Protein 8Y47 (pdb70)

B-factor: mean 26.08, std 12.43, range [9.26, 74.13]

Solvent-accessible surface area: 10783 Å² total; per-residue (Å²): 99,24,56,5,109,27,58,38,91,35,22,11,27,38,42,0,102,2,110,84,60,38,162,109,16,26,84,26,100,134,16,87,8,27,0,34,9,23,57,130,122,80,32,89,0,14,25,0,65,76,34,28,1,0,0,1,19,74,0,47,36,71,35,0,28,0,22,0,72,75,118,79,112,82,52,73,21,63,9,150,28,133,1,82,95,30,101,42,9,48,86,50,9,112,53,18,26,192,93,146,35,72,9,61,0,8,1,19,7,75,163,98,66,135,36,159,50,86,2,63,0,34,0,4,58,115,57,0,50,0,9,86,75,206,82,72,54,15,108,52,137,15,46,116,51,6,38,0,0,2,1,1,0,7,26,110,0,0,9,30,0,0,1,0,20,3,99,173,69,53,25,8,0,0,0,0,101,37,66,108,40,0,2,0,0,0,64,0,0,26,114,2,0,86,106,41,146,23,127,5,14,6,16,134,31,106,94,101,11,5,16,80,91,2,92,38,166,128

Structure (mmCIF, N/CA/C/O backbone):
data_8Y47
#
_entry.id   8Y47
#
_cell.length_a   35.378
_cell.length_b   63.907
_cell.length_c   89.765
_cell.angle_alpha   90.00
_cell.angle_beta   90.00
_cell.angle_gamma   90.00
#
_symmetry.space_group_name_H-M   'P 21 21 21'
#
loop_
_entity.id
_entity.type
_entity.pdbx_description
1 polymer 'Stomatal closure-related actin-binding protein 1'
2 polymer 'Casein kinase 1-like protein 2'
3 water water
#
loop_
_atom_site.group_PDB
_atom_site.id
_atom_site.type_symbol
_atom_site.label_atom_id
_atom_site.label_alt_id
_atom_site.label_comp_id
_atom_site.label_asym_id
_atom_site.label_entity_id
_atom_site.label_seq_id
_atom_site.pdbx_PDB_ins_code
_atom_site.Cartn_x
_atom_site.Cartn_y
_atom_site.Cartn_z
_atom_site.occupancy
_atom_site.B_iso_or_equiv
_atom_site.auth_seq_id
_atom_site.auth_comp_id
_atom_site.auth_asym_id
_atom_site.auth_atom_id
_atom_site.pdbx_PDB_model_num
ATOM 1 N N . SER A 1 12 ? -16.316 5.045 -13.666 1.00 34.12 278 SER A N 1
ATOM 2 C CA . SER A 1 12 ? -15.299 4.169 -14.330 1.00 35.16 278 SER A CA 1
ATOM 3 C C . SER A 1 12 ? -13.920 4.167 -13.625 1.00 31.95 278 SER A C 1
ATOM 4 O O . SER A 1 12 ? -13.165 5.151 -13.728 1.00 33.61 278 SER A O 1
ATOM 7 N N . LEU A 1 13 ? -13.590 3.071 -12.916 1.00 27.40 279 LEU A N 1
ATOM 8 C CA . LEU A 1 13 ? -12.354 3.022 -12.119 1.00 24.91 279 LEU A CA 1
ATOM 9 C C . LEU A 1 13 ? -11.228 2.472 -12.931 1.00 22.16 279 LEU A C 1
ATOM 10 O O . LEU A 1 13 ? -11.219 1.297 -13.197 1.00 22.76 279 LEU A O 1
ATOM 15 N N . VAL A 1 14 ? -10.285 3.296 -13.349 1.00 21.23 280 VAL A N 1
ATOM 16 C CA . VAL A 1 14 ? -9.113 2.755 -14.011 1.00 21.79 280 VAL A CA 1
ATOM 17 C C . VAL A 1 14 ? -7.818 3.388 -13.446 1.00 19.05 280 VAL A C 1
ATOM 18 O O . VAL A 1 14 ? -7.599 4.613 -13.474 1.00 17.53 280 VAL A O 1
ATOM 22 N N . TYR A 1 15 ? -7.051 2.534 -12.818 1.00 16.54 281 TYR A N 1
ATOM 23 C CA . TYR A 1 15 ? -5.826 2.907 -12.126 1.00 15.78 281 TYR A CA 1
ATOM 24 C C . TYR A 1 15 ? -4.861 1.793 -12.327 1.00 15.28 281 TYR A C 1
ATOM 25 O O . TYR A 1 15 ? -5.297 0.690 -12.688 1.00 14.08 281 TYR A O 1
ATOM 34 N N . GLU A 1 16 ? -3.562 2.066 -12.064 1.00 16.32 282 GLU A N 1
ATOM 35 C CA . GLU A 1 16 ? -2.490 1.060 -12.074 1.00 17.62 282 GLU A CA 1
ATOM 36 C C . GLU A 1 16 ? -1.472 1.384 -10.958 1.00 17.15 282 GLU A C 1
ATOM 37 O O . GLU A 1 16 ? -1.322 2.565 -10.560 1.00 15.47 282 GLU A O 1
ATOM 43 N N . ILE A 1 17 ? -0.795 0.339 -10.472 1.00 14.26 283 ILE A N 1
ATOM 44 C CA . ILE A 1 17 ? 0.334 0.511 -9.534 1.00 15.48 283 ILE A CA 1
ATOM 45 C C . ILE A 1 17 ? 1.631 0.808 -10.314 1.00 16.16 283 ILE A C 1
ATOM 46 O O . ILE A 1 17 ? 1.964 0.073 -11.254 1.00 16.64 283 ILE A O 1
ATOM 51 N N . ASP A 1 18 ? 2.319 1.893 -9.943 1.00 16.10 284 ASP A N 1
ATOM 52 C CA . ASP A 1 18 ? 3.537 2.343 -10.537 1.00 18.23 284 ASP A CA 1
ATOM 53 C C . ASP A 1 18 ? 4.595 2.277 -9.480 1.00 16.85 284 ASP A C 1
ATOM 54 O O . ASP A 1 18 ? 4.301 2.434 -8.326 1.00 15.43 284 ASP A O 1
ATOM 59 N N . GLY A 1 19 ? 5.827 2.075 -9.898 1.00 17.11 285 GLY A N 1
ATOM 60 C CA . GLY A 1 19 ? 7.010 2.333 -9.077 1.00 18.24 285 GLY A CA 1
ATOM 61 C C . GLY A 1 19 ? 7.947 1.149 -9.128 1.00 18.91 285 GLY A C 1
ATOM 62 O O . GLY A 1 19 ? 7.594 0.089 -9.649 1.00 17.41 285 GLY A O 1
ATOM 63 N N . THR A 1 20 ? 9.140 1.300 -8.564 1.00 18.44 286 THR A N 1
ATOM 64 C CA . THR A 1 20 ? 10.111 0.210 -8.631 1.00 19.63 286 THR A CA 1
ATOM 65 C C . THR A 1 20 ? 9.692 -0.867 -7.630 1.00 17.33 286 THR A C 1
ATOM 66 O O . THR A 1 20 ? 9.472 -0.562 -6.444 1.00 17.76 286 THR A O 1
ATOM 70 N N . GLU A 1 21 ? 9.595 -2.091 -8.092 1.00 14.91 287 GLU A N 1
ATOM 71 C CA . GLU A 1 21 ? 9.130 -3.179 -7.256 1.00 18.45 287 GLU A CA 1
ATOM 72 C C . GLU A 1 21 ? 10.249 -3.874 -6.487 1.00 16.61 287 GLU A C 1
ATOM 73 O O . GLU A 1 21 ? 10.564 -5.023 -6.732 1.00 15.29 287 GLU A O 1
ATOM 79 N N . ALA A 1 22 ? 10.844 -3.124 -5.579 1.00 17.11 288 ALA A N 1
ATOM 80 C CA . ALA A 1 22 ? 11.969 -3.581 -4.768 1.00 16.26 288 ALA A CA 1
ATOM 81 C C . ALA A 1 22 ? 11.934 -2.844 -3.399 1.00 16.24 288 ALA A C 1
ATOM 82 O O . ALA A 1 22 ? 11.388 -1.719 -3.262 1.00 15.42 288 ALA A O 1
ATOM 84 N N . LEU A 1 23 ? 12.416 -3.554 -2.369 1.00 14.05 289 LEU A N 1
ATOM 85 C CA . LEU A 1 23 ? 12.555 -3.020 -1.033 1.00 14.47 289 LEU A CA 1
ATOM 86 C C . LEU A 1 23 ? 13.490 -1.824 -1.159 1.00 13.97 289 LEU A C 1
ATOM 87 O O . LEU A 1 23 ? 14.570 -1.936 -1.777 1.00 14.74 289 LEU A O 1
ATOM 92 N N . GLY A 1 24 ? 13.078 -0.677 -0.641 1.00 13.43 290 GLY A N 1
ATOM 93 C CA . GLY A 1 24 ? 13.886 0.529 -0.769 1.00 15.22 290 GLY A CA 1
ATOM 94 C C . GLY A 1 24 ? 13.214 1.675 -1.527 1.00 16.30 290 GLY A C 1
ATOM 95 O O . GLY A 1 24 ? 13.759 2.812 -1.600 1.00 15.64 290 GLY A O 1
ATOM 96 N N . SER A 1 25 ? 12.110 1.353 -2.179 1.00 16.59 291 SER A N 1
ATOM 97 C CA . SER A 1 25 ? 11.403 2.321 -2.957 1.00 18.92 291 SER A CA 1
ATOM 98 C C . SER A 1 25 ? 9.990 2.459 -2.410 1.00 17.33 291 SER A C 1
ATOM 99 O O . SER A 1 25 ? 9.764 1.981 -1.307 1.00 15.78 291 SER A O 1
ATOM 102 N N . CYS A 1 26 ? 9.129 3.142 -3.178 1.00 16.43 292 CYS A N 1
ATOM 103 C CA . CYS A 1 26 ? 7.675 3.349 -2.936 1.00 19.87 292 CYS A CA 1
ATOM 104 C C . CYS A 1 26 ? 6.869 3.029 -4.147 1.00 16.09 292 CYS A C 1
ATOM 105 O O . CYS A 1 26 ? 7.273 3.315 -5.254 1.00 16.14 292 CYS A O 1
ATOM 108 N N . LEU A 1 27 ? 5.682 2.533 -3.938 1.00 13.46 293 LEU A N 1
ATOM 109 C CA . LEU A 1 27 ? 4.747 2.221 -5.004 1.00 13.09 293 LEU A CA 1
ATOM 110 C C . LEU A 1 27 ? 3.624 3.199 -4.837 1.00 13.38 293 LEU A C 1
ATOM 111 O O . LEU A 1 27 ? 3.300 3.616 -3.706 1.00 11.62 293 LEU A O 1
ATOM 116 N N . ARG A 1 28 ? 2.990 3.509 -5.937 1.00 14.88 294 ARG A N 1
ATOM 117 C CA . ARG A 1 28 ? 1.914 4.510 -5.914 1.00 17.75 294 ARG A CA 1
ATOM 118 C C . ARG A 1 28 ? 0.811 4.045 -6.864 1.00 15.34 294 ARG A C 1
ATOM 119 O O . ARG A 1 28 ? 1.088 3.529 -7.993 1.00 13.38 294 ARG A O 1
ATOM 127 N N . VAL A 1 29 ? -0.442 4.193 -6.444 1.00 13.63 295 VAL A N 1
ATOM 128 C CA . VAL A 1 29 ? -1.552 4.043 -7.360 1.00 13.98 295 VAL A CA 1
ATOM 129 C C . VAL A 1 29 ? -1.676 5.326 -8.236 1.00 14.77 295 VAL A C 1
ATOM 130 O O . VAL A 1 29 ? -1.661 6.428 -7.753 1.00 14.07 295 VAL A O 1
ATOM 134 N N . ARG A 1 30 ? -1.805 5.149 -9.535 1.00 17.09 296 ARG A N 1
ATOM 135 C CA . ARG A 1 30 ? -1.914 6.266 -10.431 1.00 18.83 296 ARG A CA 1
ATOM 136 C C . ARG A 1 30 ? -3.151 6.131 -11.308 1.00 20.04 296 ARG A C 1
ATOM 137 O O . ARG A 1 30 ? -3.352 5.055 -11.868 1.00 17.73 296 ARG A O 1
ATOM 145 N N . PRO A 1 31 ? -3.886 7.233 -11.538 1.00 20.02 297 PRO A N 1
ATOM 146 C CA . PRO A 1 31 ? -5.035 7.215 -12.467 1.00 24.12 297 PRO A CA 1
ATOM 147 C C . PRO A 1 31 ? -4.645 6.911 -13.890 1.00 27.40 297 PRO A C 1
ATOM 148 O O . PRO A 1 31 ? -3.590 7.395 -14.316 1.00 26.78 297 PRO A O 1
ATOM 152 N N . CYS A 1 32 ? -5.491 6.172 -14.629 1.00 28.80 298 CYS A N 1
ATOM 153 C CA . CYS A 1 32 ? -5.202 5.806 -16.047 1.00 32.47 298 CYS A CA 1
ATOM 154 C C . CYS A 1 32 ? -6.230 6.251 -17.048 1.00 35.65 298 CYS A C 1
ATOM 155 O O . CYS A 1 32 ? -6.209 5.762 -18.164 1.00 41.02 298 CYS A O 1
ATOM 158 N N . SER A 1 33 ? -7.163 7.102 -16.643 1.00 36.66 299 SER A N 1
ATOM 159 C CA . SER A 1 33 ? -8.239 7.560 -17.497 1.00 38.32 299 SER A CA 1
ATOM 160 C C . SER A 1 33 ? -8.707 8.923 -16.997 1.00 39.28 299 SER A C 1
ATOM 161 O O . SER A 1 33 ? -8.627 9.209 -15.802 1.00 36.25 299 SER A O 1
ATOM 164 N N . ASN A 1 34 ? -9.277 9.707 -17.901 1.00 38.41 300 ASN A N 1
ATOM 165 C CA . ASN A 1 34 ? -9.737 11.043 -17.590 1.00 38.14 300 ASN A CA 1
ATOM 166 C C . ASN A 1 34 ? -10.864 11.145 -16.624 1.00 40.39 300 ASN A C 1
ATOM 167 O O . ASN A 1 34 ? -10.898 12.083 -15.822 1.00 43.20 300 ASN A O 1
ATOM 172 N N . ASP A 1 35 ? -11.772 10.188 -16.694 1.00 38.58 301 ASP A N 1
ATOM 173 C CA . ASP A 1 35 ? -12.972 10.161 -15.861 1.00 45.14 301 ASP A CA 1
ATOM 174 C C . ASP A 1 35 ? -12.815 9.254 -14.628 1.00 44.35 301 ASP A C 1
ATOM 175 O O . ASP A 1 35 ? -13.807 8.964 -13.951 1.00 50.29 301 ASP A O 1
ATOM 180 N N . ALA A 1 36 ? -11.593 8.788 -14.332 1.00 37.38 302 ALA A N 1
ATOM 181 C CA . ALA A 1 36 ? -11.340 8.073 -13.059 1.00 35.98 302 ALA A CA 1
ATOM 182 C C . ALA A 1 36 ? -11.490 9.066 -11.884 1.00 33.86 302 ALA A C 1
ATOM 183 O O . ALA A 1 36 ? -10.816 10.082 -11.850 1.00 34.50 302 ALA A O 1
ATOM 185 N N . PRO A 1 37 ? -12.367 8.778 -10.911 1.00 32.90 303 PRO A N 1
ATOM 186 C CA . PRO A 1 37 ? -12.408 9.719 -9.763 1.00 30.12 303 PRO A CA 1
ATOM 187 C C . PRO A 1 37 ? -11.067 9.904 -9.086 1.00 29.59 303 PRO A C 1
ATOM 188 O O . PRO A 1 37 ? -10.182 9.002 -9.142 1.00 28.27 303 PRO A O 1
ATOM 192 N N . ASP A 1 38 ? -10.922 11.051 -8.422 1.00 30.25 304 ASP A N 1
ATOM 193 C CA . ASP A 1 38 ? -9.727 11.341 -7.636 1.00 31.16 304 ASP A CA 1
ATOM 194 C C . ASP A 1 38 ? -9.565 10.320 -6.524 1.00 28.04 304 ASP A C 1
ATOM 195 O O . ASP A 1 38 ? -10.519 9.927 -5.861 1.00 26.62 304 ASP A O 1
ATOM 200 N N . LEU A 1 39 ? -8.341 9.901 -6.326 1.00 28.52 305 LEU A N 1
ATOM 201 C CA . LEU A 1 39 ? -8.033 8.873 -5.351 1.00 30.43 305 LEU A CA 1
ATOM 202 C C . LEU A 1 39 ? -8.360 9.263 -3.926 1.00 31.08 305 LEU A C 1
ATOM 203 O O . LEU A 1 39 ? -8.574 8.381 -3.076 1.00 26.28 305 LEU A O 1
ATOM 208 N N . SER A 1 40 ? -8.367 10.570 -3.634 1.00 31.68 306 SER A N 1
ATOM 209 C CA . SER A 1 40 ? -8.688 11.029 -2.277 1.00 33.71 306 SER A CA 1
ATOM 210 C C . SER A 1 40 ? -10.132 10.782 -1.884 1.00 31.17 306 SER A C 1
ATOM 211 O O . SER A 1 40 ? -10.436 10.753 -0.702 1.00 37.89 306 SER A O 1
ATOM 214 N N . LYS A 1 41 ? -11.010 10.634 -2.866 1.00 28.33 307 LYS A N 1
ATOM 215 C CA . LYS A 1 41 ? -12.388 10.226 -2.634 1.00 29.82 307 LYS A CA 1
ATOM 216 C C . LYS A 1 41 ? -12.575 8.712 -2.591 1.00 30.30 307 LYS A C 1
ATOM 217 O O . LYS A 1 41 ? -13.675 8.252 -2.268 1.00 25.69 307 LYS A O 1
ATOM 223 N N . CYS A 1 42 ? -11.556 7.933 -2.993 1.00 25.64 308 CYS A N 1
ATOM 224 C CA . CYS A 1 42 ? -11.652 6.490 -2.924 1.00 22.07 308 CYS A CA 1
ATOM 225 C C . CYS A 1 42 ? -11.180 5.933 -1.596 1.00 21.43 308 CYS A C 1
ATOM 226 O O . CYS A 1 42 ? -10.528 6.597 -0.843 1.00 21.62 308 CYS A O 1
ATOM 229 N N . THR A 1 43 ? -11.549 4.692 -1.325 1.00 19.78 309 THR A N 1
ATOM 230 C CA . THR A 1 43 ? -11.066 3.979 -0.248 1.00 20.68 309 THR A CA 1
ATOM 231 C C . THR A 1 43 ? -10.017 3.071 -0.884 1.00 20.13 309 THR A C 1
ATOM 232 O O . THR A 1 43 ? -10.308 2.396 -1.871 1.00 18.29 309 THR A O 1
ATOM 236 N N . ILE A 1 44 ? -8.800 3.071 -0.328 1.00 17.54 310 ILE A N 1
ATOM 237 C CA . ILE A 1 44 ? -7.680 2.264 -0.851 1.00 17.70 310 ILE A CA 1
ATOM 238 C C . ILE A 1 44 ? -7.262 1.314 0.249 1.00 17.79 310 ILE A C 1
ATOM 239 O O . ILE A 1 44 ? -7.207 1.699 1.430 1.00 18.33 310 ILE A O 1
ATOM 244 N N . GLN A 1 45 ? -7.009 0.074 -0.098 1.00 16.47 311 GLN A N 1
ATOM 245 C CA . GLN A 1 45 ? -6.402 -0.860 0.833 1.00 16.44 311 GLN A CA 1
ATOM 246 C C . GLN A 1 45 ? -5.296 -1.694 0.178 1.00 14.97 311 GLN A C 1
ATOM 247 O O . GLN A 1 45 ? -5.498 -2.300 -0.880 1.00 12.57 311 GLN A O 1
ATOM 253 N N . TRP A 1 46 ? -4.110 -1.681 0.792 1.00 14.16 312 TRP A N 1
ATOM 254 C CA . TRP A 1 46 ? -3.046 -2.485 0.324 1.00 11.92 312 TRP A CA 1
ATOM 255 C C . TRP A 1 46 ? -3.048 -3.893 0.973 1.00 11.79 312 TRP A C 1
ATOM 256 O O . TRP A 1 46 ? -3.343 -4.147 2.174 1.00 10.83 312 TRP A O 1
ATOM 267 N N . TYR A 1 47 ? -2.642 -4.830 0.167 1.00 12.50 313 TYR A N 1
ATOM 268 C CA . TYR A 1 47 ? -2.431 -6.230 0.635 1.00 13.91 313 TYR A CA 1
ATOM 269 C C . TYR A 1 47 ? -1.104 -6.821 0.191 1.00 13.41 313 TYR A C 1
ATOM 270 O O . TYR A 1 47 ? -0.578 -6.396 -0.832 1.00 10.48 313 TYR A O 1
ATOM 279 N N . ARG A 1 48 ? -0.650 -7.897 0.861 1.00 13.46 314 ARG A N 1
ATOM 280 C CA . ARG A 1 48 ? 0.487 -8.693 0.368 1.00 15.57 314 ARG A CA 1
ATOM 281 C C . ARG A 1 48 ? 0.031 -10.136 0.133 1.00 17.60 314 ARG A C 1
ATOM 282 O O . ARG A 1 48 ? -0.800 -10.636 0.900 1.00 16.60 314 ARG A O 1
ATOM 290 N N . SER A 1 49 ? 0.557 -10.819 -0.884 1.00 20.02 315 SER A N 1
ATOM 291 C CA . SER A 1 49 ? 0.222 -12.250 -1.046 1.00 21.58 315 SER A CA 1
ATOM 292 C C . SER A 1 49 ? 0.845 -12.994 0.102 1.00 24.67 315 SER A C 1
ATOM 293 O O . SER A 1 49 ? 1.773 -12.477 0.747 1.00 23.92 315 SER A O 1
ATOM 296 N N . SER A 1 50 ? 0.291 -14.170 0.412 1.00 24.94 316 SER A N 1
ATOM 297 C CA . SER A 1 50 ? 0.682 -14.924 1.584 1.00 28.18 316 SER A CA 1
ATOM 298 C C . SER A 1 50 ? 1.974 -15.682 1.432 1.00 25.72 316 SER A C 1
ATOM 299 O O . SER A 1 50 ? 2.423 -15.822 0.308 1.00 33.31 316 SER A O 1
ATOM 302 N N . SER A 1 54 ? -2.778 -19.477 -1.683 1.00 43.75 320 SER A N 1
ATOM 303 C CA . SER A 1 54 ? -2.518 -18.371 -2.613 1.00 44.14 320 SER A CA 1
ATOM 304 C C . SER A 1 54 ? -3.244 -17.038 -2.279 1.00 43.44 320 SER A C 1
ATOM 305 O O . SER A 1 54 ? -3.493 -16.212 -3.175 1.00 41.27 320 SER A O 1
ATOM 306 N N . LYS A 1 55 ? -3.517 -16.837 -0.992 1.00 41.17 321 LYS A N 1
ATOM 307 C CA . LYS A 1 55 ? -4.320 -15.694 -0.467 1.00 47.45 321 LYS A CA 1
ATOM 308 C C . LYS A 1 55 ? -3.581 -14.361 -0.433 1.00 36.88 321 LYS A C 1
ATOM 309 O O . LYS A 1 55 ? -2.385 -14.289 -0.653 1.00 41.61 321 LYS A O 1
ATOM 315 N N . LYS A 1 56 ? -4.354 -13.313 -0.232 1.00 32.97 322 LYS A N 1
ATOM 316 C CA . LYS A 1 56 ? -3.810 -12.013 0.110 1.00 34.31 322 LYS A CA 1
ATOM 317 C C . LYS A 1 56 ? -4.162 -11.648 1.547 1.00 30.99 322 LYS A C 1
ATOM 318 O O . LYS A 1 56 ? -5.257 -11.898 2.011 1.00 28.87 322 LYS A O 1
ATOM 324 N N . GLU A 1 57 ? -3.182 -11.084 2.223 1.00 22.99 323 GLU A N 1
ATOM 325 C CA . GLU A 1 57 ? -3.256 -10.737 3.634 1.00 24.30 323 GLU A CA 1
ATOM 326 C C . GLU A 1 57 ? -3.310 -9.187 3.686 1.00 21.94 323 GLU A C 1
ATOM 327 O O . GLU A 1 57 ? -2.510 -8.475 3.025 1.00 16.68 323 GLU A O 1
ATOM 333 N N . LEU A 1 58 ? -4.259 -8.654 4.411 1.00 18.74 324 LEU A N 1
ATOM 334 C CA . LEU A 1 58 ? -4.396 -7.178 4.529 1.00 19.35 324 LEU A CA 1
ATOM 335 C C . LEU A 1 58 ? -3.210 -6.482 5.242 1.00 18.08 324 LEU A C 1
ATOM 336 O O . LEU A 1 58 ? -2.770 -6.932 6.290 1.00 17.00 324 LEU A O 1
ATOM 341 N N . ILE A 1 59 ? -2.710 -5.368 4.690 1.00 16.83 325 ILE A N 1
ATOM 342 C CA . ILE A 1 59 ? -1.726 -4.575 5.403 1.00 18.11 325 ILE A CA 1
ATOM 343 C C . ILE A 1 59 ? -2.424 -3.484 6.172 1.00 16.90 325 ILE A C 1
ATOM 344 O O . ILE A 1 59 ? -2.725 -2.433 5.624 1.00 14.09 325 ILE A O 1
ATOM 349 N N . SER A 1 60 ? -2.627 -3.697 7.491 1.00 20.15 326 SER A N 1
ATOM 350 C CA . SER A 1 60 ? -3.427 -2.725 8.264 1.00 20.16 326 SER A CA 1
ATOM 351 C C . SER A 1 60 ? -2.853 -1.381 8.356 1.00 19.37 326 SER A C 1
ATOM 352 O O . SER A 1 60 ? -1.688 -1.229 8.709 1.00 21.45 326 SER A O 1
ATOM 355 N N . GLY A 1 61 ? -3.691 -0.384 8.127 1.00 18.62 327 GLY A N 1
ATOM 356 C CA . GLY A 1 61 ? -3.278 0.992 8.147 1.00 18.55 327 GLY A CA 1
ATOM 357 C C . GLY A 1 61 ? -2.732 1.433 6.801 1.00 18.69 327 GLY A C 1
ATOM 358 O O . GLY A 1 61 ? -2.510 2.609 6.643 1.00 20.33 327 GLY A O 1
ATOM 359 N N . ALA A 1 62 ? -2.493 0.515 5.832 1.00 17.40 328 ALA A N 1
ATOM 360 C CA . ALA A 1 62 ? -1.984 0.951 4.520 1.00 15.51 328 ALA A CA 1
ATOM 361 C C . ALA A 1 62 ? -3.187 1.298 3.637 1.00 14.67 328 ALA A C 1
ATOM 362 O O . ALA A 1 62 ? -3.633 0.467 2.874 1.00 13.23 328 ALA A O 1
ATOM 364 N N . THR A 1 63 ? -3.601 2.553 3.739 1.00 15.67 329 THR A N 1
ATOM 365 C CA . THR A 1 63 ? -4.850 3.096 3.192 1.00 17.73 329 THR A CA 1
ATOM 366 C C . THR A 1 63 ? -4.640 4.312 2.336 1.00 18.53 329 THR A C 1
ATOM 367 O O . THR A 1 63 ? -5.599 4.965 1.964 1.00 19.49 329 THR A O 1
ATOM 371 N N . LYS A 1 64 ? -3.390 4.603 1.954 1.00 17.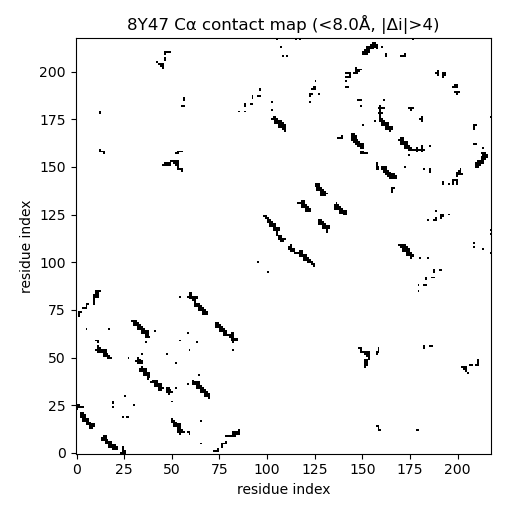16 330 LYS A N 1
ATOM 372 C CA . LYS A 1 64 ? -3.088 5.760 1.154 1.00 16.94 330 LYS A CA 1
ATOM 373 C C . LYS A 1 64 ? -2.739 5.306 -0.261 1.00 15.09 330 LYS A C 1
ATOM 374 O O . LYS A 1 64 ? -2.569 4.116 -0.555 1.00 13.14 330 LYS A O 1
ATOM 380 N N . SER A 1 65 ? -2.632 6.284 -1.129 1.00 14.17 331 SER A N 1
ATOM 381 C CA . SER A 1 65 ? -2.354 6.010 -2.509 1.00 16.29 331 SER A CA 1
ATOM 382 C C . SER A 1 65 ? -0.873 5.611 -2.736 1.00 16.51 331 SER A C 1
ATOM 383 O O . SER A 1 65 ? -0.517 5.089 -3.814 1.00 17.11 331 SER A O 1
ATOM 386 N N . VAL A 1 66 ? -0.032 5.860 -1.729 1.00 16.23 332 VAL A N 1
ATOM 387 C CA . VAL A 1 66 ? 1.404 5.464 -1.708 1.00 15.89 332 VAL A CA 1
ATOM 388 C C . VAL A 1 66 ? 1.648 4.378 -0.646 1.00 15.10 332 VAL A C 1
ATOM 389 O O . VAL A 1 66 ? 1.097 4.456 0.454 1.00 13.92 332 VAL A O 1
ATOM 393 N N . TYR A 1 67 ? 2.384 3.311 -0.994 1.00 12.22 333 TYR A N 1
ATOM 394 C CA . TYR A 1 67 ? 2.791 2.336 -0.034 1.00 11.32 333 TYR A CA 1
ATOM 395 C C . TYR A 1 67 ? 4.306 2.057 -0.199 1.00 10.61 333 TYR A C 1
ATOM 396 O O . TYR A 1 67 ? 4.787 1.734 -1.312 1.00 10.31 333 TYR A O 1
ATOM 405 N N . ALA A 1 68 ? 5.057 2.187 0.870 1.00 9.26 334 ALA A N 1
ATOM 406 C CA . ALA A 1 68 ? 6.525 1.737 0.841 1.00 9.67 334 ALA A CA 1
ATOM 407 C C . ALA A 1 68 ? 6.724 0.317 1.297 1.00 9.89 334 ALA A C 1
ATOM 408 O O . ALA A 1 68 ? 6.613 0.010 2.477 1.00 10.84 334 ALA A O 1
ATOM 410 N N . PRO A 1 69 ? 7.192 -0.548 0.426 1.00 10.79 335 PRO A N 1
ATOM 411 C CA . PRO A 1 69 ? 7.472 -1.905 1.002 1.00 11.15 335 PRO A CA 1
ATOM 412 C C . PRO A 1 69 ? 8.475 -1.976 2.178 1.00 12.51 335 PRO A C 1
ATOM 413 O O . PRO A 1 69 ? 9.343 -1.092 2.337 1.00 11.66 335 PRO A O 1
ATOM 417 N N . GLU A 1 70 ? 8.250 -2.957 3.044 1.00 12.45 336 GLU A N 1
ATOM 418 C CA . GLU A 1 70 ? 9.076 -3.259 4.215 1.00 13.13 336 GLU A CA 1
ATOM 419 C C . GLU A 1 70 ? 9.574 -4.722 4.111 1.00 12.57 336 GLU A C 1
ATOM 420 O O . GLU A 1 70 ? 9.196 -5.442 3.165 1.00 11.32 336 GLU A O 1
ATOM 426 N N . PRO A 1 71 ? 10.390 -5.185 5.062 1.00 13.69 337 PRO A N 1
ATOM 427 C CA . PRO A 1 71 ? 10.914 -6.586 4.907 1.00 13.79 337 PRO A CA 1
ATOM 428 C C . PRO A 1 71 ? 9.919 -7.752 4.733 1.00 13.91 337 PRO A C 1
ATOM 429 O O . PRO A 1 71 ? 10.161 -8.668 3.906 1.00 14.25 337 PRO A O 1
ATOM 433 N N . PHE A 1 72 ? 8.756 -7.712 5.371 1.00 15.74 338 PHE A N 1
ATOM 434 C CA . PHE A 1 72 ? 7.745 -8.754 5.124 1.00 17.83 338 PHE A CA 1
ATOM 435 C C . PHE A 1 72 ? 7.203 -8.830 3.692 1.00 15.85 338 PHE A C 1
ATOM 436 O O . PHE A 1 72 ? 6.610 -9.855 3.284 1.00 15.55 338 PHE A O 1
ATOM 444 N N . ASP A 1 73 ? 7.398 -7.771 2.934 1.00 14.64 339 ASP A N 1
ATOM 445 C CA . ASP A 1 73 ? 6.886 -7.682 1.546 1.00 13.66 339 ASP A CA 1
ATOM 446 C C . ASP A 1 73 ? 7.792 -8.323 0.531 1.00 12.97 339 ASP A C 1
ATOM 447 O O . ASP A 1 73 ? 7.337 -8.620 -0.552 1.00 13.05 339 ASP A O 1
ATOM 452 N N . VAL A 1 74 ? 9.085 -8.588 0.872 1.00 12.86 340 VAL A N 1
ATOM 453 C CA . VAL A 1 74 ? 10.017 -9.150 -0.035 1.00 12.26 340 VAL A CA 1
ATOM 454 C C . VAL A 1 74 ? 9.632 -10.569 -0.427 1.00 13.42 340 VAL A C 1
ATOM 455 O O . VAL A 1 74 ? 9.339 -11.408 0.412 1.00 11.20 340 VAL A O 1
ATOM 459 N N . GLY A 1 75 ? 9.638 -10.807 -1.725 1.00 14.10 341 GLY A N 1
ATOM 460 C CA . GLY A 1 75 ? 9.263 -12.103 -2.257 1.00 15.20 341 GLY A CA 1
ATOM 461 C C . GLY A 1 75 ? 7.739 -12.225 -2.354 1.00 14.96 341 GLY A C 1
ATOM 462 O O . GLY A 1 75 ? 7.229 -13.298 -2.641 1.00 14.39 341 GLY A O 1
ATOM 463 N N . ARG A 1 76 ? 7.004 -11.138 -2.151 1.00 13.70 342 ARG A N 1
ATOM 464 C CA . ARG A 1 76 ? 5.513 -11.241 -2.228 1.00 14.67 342 ARG A CA 1
ATOM 465 C C . ARG A 1 76 ? 5.024 -10.343 -3.350 1.00 14.19 342 ARG A C 1
ATOM 466 O O . ARG A 1 76 ? 5.610 -9.304 -3.587 1.00 13.76 342 ARG A O 1
ATOM 474 N N . VAL A 1 77 ? 3.888 -10.694 -3.973 1.00 14.67 343 VAL A N 1
ATOM 475 C CA . VAL A 1 77 ? 3.189 -9.766 -4.857 1.00 15.39 343 VAL A CA 1
ATOM 476 C C . VAL A 1 77 ? 2.425 -8.817 -3.947 1.00 14.45 343 VAL A C 1
ATOM 477 O O . VAL A 1 77 ? 1.868 -9.270 -2.947 1.00 13.03 343 VAL A O 1
ATOM 481 N N . LEU A 1 78 ? 2.394 -7.502 -4.278 1.00 13.77 344 LEU A N 1
ATOM 482 C CA . LEU A 1 78 ? 1.547 -6.587 -3.556 1.00 12.73 344 LEU A CA 1
ATOM 483 C C . LEU A 1 78 ? 0.304 -6.219 -4.404 1.00 12.98 344 LEU A C 1
ATOM 484 O O . LEU A 1 78 ? 0.331 -6.191 -5.617 1.00 13.31 344 LEU A O 1
ATOM 489 N N . HIS A 1 79 ? -0.760 -5.932 -3.716 1.00 12.69 345 HIS A N 1
ATOM 490 C CA . HIS A 1 79 ? -2.029 -5.624 -4.320 1.00 14.03 345 HIS A CA 1
ATOM 491 C C . HIS A 1 79 ? -2.582 -4.425 -3.685 1.00 12.49 345 HIS A C 1
ATOM 492 O O . HIS A 1 79 ? -2.323 -4.167 -2.480 1.00 12.42 345 HIS A O 1
ATOM 499 N N . ALA A 1 80 ? -3.360 -3.666 -4.444 1.00 12.44 346 ALA A N 1
ATOM 500 C CA . ALA A 1 80 ? -4.225 -2.618 -3.888 1.00 13.32 346 ALA A CA 1
ATOM 501 C C . ALA A 1 80 ? -5.677 -2.844 -4.339 1.00 15.09 346 ALA A C 1
ATOM 502 O O . ALA A 1 80 ? -5.907 -3.087 -5.512 1.00 14.60 346 ALA A O 1
ATOM 504 N N . ASP A 1 81 ? -6.652 -2.790 -3.452 1.00 14.90 347 ASP A N 1
ATOM 505 C CA . ASP A 1 81 ? -8.019 -2.605 -3.898 1.00 17.51 347 ASP A CA 1
ATOM 506 C C . ASP A 1 81 ? -8.379 -1.099 -3.835 1.00 17.83 347 ASP A C 1
ATOM 507 O O . ASP A 1 81 ? -8.101 -0.394 -2.818 1.00 16.34 347 ASP A O 1
ATOM 512 N N . ILE A 1 82 ? -9.041 -0.610 -4.868 1.00 16.93 348 ILE A N 1
ATOM 513 C CA . ILE A 1 82 ? -9.562 0.757 -4.802 1.00 18.47 348 ILE A CA 1
ATOM 514 C C . ILE A 1 82 ? -11.103 0.694 -4.948 1.00 18.01 348 ILE A C 1
ATOM 515 O O . ILE A 1 82 ? -11.631 -0.017 -5.787 1.00 16.70 348 ILE A O 1
ATOM 520 N N . ILE A 1 83 ? -11.792 1.427 -4.087 1.00 17.22 349 ILE A N 1
ATOM 521 C CA . ILE A 1 83 ? -13.292 1.369 -4.008 1.00 19.44 349 ILE A CA 1
ATOM 522 C C . ILE A 1 83 ? -13.883 2.781 -4.076 1.00 16.48 349 ILE A C 1
ATOM 523 O O . ILE A 1 83 ? -13.409 3.646 -3.366 1.00 15.75 349 ILE A O 1
ATOM 528 N N . TYR A 1 84 ? -14.934 2.960 -4.849 1.00 17.90 350 TYR A N 1
ATOM 529 C CA . TYR A 1 84 ? -15.696 4.185 -4.903 1.00 19.15 350 TYR A CA 1
ATOM 530 C C . TYR A 1 84 ? -17.167 3.840 -5.126 1.00 20.57 350 TYR A C 1
ATOM 531 O O . TYR A 1 84 ? -17.500 3.141 -6.068 1.00 17.23 350 TYR A O 1
ATOM 540 N N . ASP A 1 85 ? -18.055 4.349 -4.294 1.00 24.46 351 ASP A N 1
ATOM 541 C CA . ASP A 1 85 ? -19.540 4.264 -4.605 1.00 26.19 351 ASP A CA 1
ATOM 542 C C . ASP A 1 85 ? -20.039 2.910 -5.175 1.00 23.55 351 ASP A C 1
ATOM 543 O O . ASP A 1 85 ? -20.681 2.788 -6.232 1.00 25.55 351 ASP A O 1
ATOM 548 N N . GLY A 1 86 ? -19.682 1.863 -4.464 1.00 22.13 352 GLY A N 1
ATOM 549 C CA . GLY A 1 86 ? -19.962 0.529 -4.883 1.00 19.89 352 GLY A CA 1
ATOM 550 C C . GLY A 1 86 ? -19.228 -0.116 -6.036 1.00 21.95 352 GLY A C 1
ATOM 551 O O . GLY A 1 86 ? -19.579 -1.243 -6.372 1.00 19.38 352 GLY A O 1
ATOM 552 N N . HIS A 1 87 ? -18.253 0.563 -6.657 1.00 20.92 353 HIS A N 1
ATOM 553 C CA . HIS A 1 87 ? -17.388 0.005 -7.706 1.00 21.50 353 HIS A CA 1
ATOM 554 C C . HIS A 1 87 ? -16.055 -0.284 -7.080 1.00 19.95 353 HIS A C 1
ATOM 555 O O . HIS A 1 87 ? -15.675 0.339 -6.116 1.00 17.33 353 HIS A O 1
ATOM 562 N N . SER A 1 88 ? -15.379 -1.253 -7.613 1.00 20.69 354 SER A N 1
ATOM 563 C CA . SER A 1 88 ? -14.111 -1.689 -7.047 1.00 23.12 354 SER A CA 1
ATOM 564 C C . SER A 1 88 ? -13.197 -2.147 -8.125 1.00 22.09 354 SER A C 1
ATOM 565 O O . SER A 1 88 ? -13.666 -2.598 -9.160 1.00 22.01 354 SER A O 1
ATOM 568 N N . LEU A 1 89 ? -11.892 -2.080 -7.860 1.00 20.09 355 LEU A N 1
ATOM 569 C CA . LEU A 1 89 ? -10.899 -2.565 -8.800 1.00 19.13 355 LEU A CA 1
ATOM 570 C C . LEU A 1 89 ? -9.716 -3.093 -7.991 1.00 18.75 355 LEU A C 1
ATOM 571 O O . LEU A 1 89 ? -9.215 -2.380 -7.076 1.00 17.50 355 LEU A O 1
ATOM 576 N N . SER A 1 90 ? -9.293 -4.309 -8.309 1.00 18.90 356 SER A N 1
ATOM 577 C CA . SER A 1 90 ? -8.184 -4.951 -7.593 1.00 20.62 356 SER A CA 1
ATOM 578 C C . SER A 1 90 ? -6.941 -4.904 -8.469 1.00 19.29 356 SER A C 1
ATOM 579 O O . SER A 1 90 ? -7.013 -5.239 -9.623 1.00 18.15 356 SER A O 1
ATOM 582 N N . LEU A 1 91 ? -5.873 -4.312 -7.985 1.00 16.46 357 LEU A N 1
ATOM 583 C CA . LEU A 1 91 ? -4.625 -4.189 -8.739 1.00 14.07 357 LEU A CA 1
ATOM 584 C C . LEU A 1 91 ? -3.544 -4.993 -8.087 1.00 15.02 357 LEU A C 1
ATOM 585 O O . LEU A 1 91 ? -3.590 -5.233 -6.857 1.00 11.09 357 LEU A O 1
ATOM 590 N N . SER A 1 92 ? -2.551 -5.364 -8.901 1.00 15.72 358 SER A N 1
ATOM 591 C CA . SER A 1 92 ? -1.363 -6.113 -8.431 1.00 18.56 358 SER A CA 1
ATOM 592 C C . SER A 1 92 ? -0.111 -5.558 -9.005 1.00 15.18 358 SER A C 1
ATOM 593 O O . SER A 1 92 ? -0.128 -5.043 -10.119 1.00 13.46 358 SER A O 1
ATOM 596 N N . THR A 1 93 ? 0.996 -5.740 -8.294 1.00 14.28 359 THR A N 1
ATOM 597 C CA . THR A 1 93 ? 2.323 -5.320 -8.856 1.00 13.97 359 THR A CA 1
ATOM 598 C C . THR A 1 93 ? 2.630 -6.251 -10.029 1.00 16.01 359 THR A C 1
ATOM 599 O O . THR A 1 93 ? 2.043 -7.338 -10.169 1.00 14.15 359 THR A O 1
ATOM 603 N N . VAL A 1 94 ? 3.585 -5.875 -10.863 1.00 19.16 360 VAL A N 1
ATOM 604 C CA . VAL A 1 94 ? 3.986 -6.740 -11.981 1.00 19.66 360 VAL A CA 1
ATOM 605 C C . VAL A 1 94 ? 4.565 -8.091 -11.534 1.00 23.07 360 VAL A C 1
ATOM 606 O O . VAL A 1 94 ? 4.210 -9.140 -12.106 1.00 24.79 360 VAL A O 1
ATOM 610 N N . GLY A 1 95 ? 5.424 -8.074 -10.521 1.00 20.50 361 GLY A N 1
ATOM 611 C CA . GLY A 1 95 ? 5.894 -9.301 -9.900 1.00 21.05 361 GLY A CA 1
ATOM 612 C C . GLY A 1 95 ? 6.132 -9.102 -8.402 1.00 19.28 361 GLY A C 1
ATOM 613 O O . GLY A 1 95 ? 5.676 -8.154 -7.786 1.00 19.66 361 GLY A O 1
ATOM 614 N N . LYS A 1 96 ? 6.820 -10.049 -7.824 1.00 18.50 362 LYS A N 1
ATOM 615 C CA . LYS A 1 96 ? 7.118 -10.054 -6.405 1.00 18.63 362 LYS A CA 1
ATOM 616 C C . LYS A 1 96 ? 8.093 -8.921 -6.107 1.00 16.34 362 LYS A C 1
ATOM 617 O O . LYS A 1 96 ? 8.929 -8.622 -6.909 1.00 16.22 362 LYS A O 1
ATOM 623 N N . ILE A 1 97 ? 8.019 -8.370 -4.918 1.00 15.18 363 ILE A N 1
ATOM 624 C CA . ILE A 1 97 ? 8.957 -7.305 -4.484 1.00 14.21 363 ILE A CA 1
ATOM 625 C C . ILE A 1 97 ? 10.321 -7.884 -4.333 1.00 15.20 363 ILE A C 1
ATOM 626 O O . ILE A 1 97 ? 10.482 -8.932 -3.689 1.00 16.39 363 ILE A O 1
ATOM 631 N N . ASP A 1 98 ? 11.288 -7.295 -5.011 1.00 16.95 364 ASP A N 1
ATOM 632 C CA . ASP A 1 98 ? 12.675 -7.796 -4.935 1.00 18.55 364 ASP A CA 1
ATOM 633 C C . ASP A 1 98 ? 13.400 -7.427 -3.661 1.00 18.40 364 ASP A C 1
ATOM 634 O O . ASP A 1 98 ? 13.089 -6.414 -3.040 1.00 14.94 364 ASP A O 1
ATOM 639 N N . PRO A 1 99 ? 14.446 -8.212 -3.297 1.00 21.27 365 PRO A N 1
ATOM 640 C CA . PRO A 1 99 ? 15.275 -7.861 -2.105 1.00 19.93 365 PRO A CA 1
ATOM 641 C C . PRO A 1 99 ? 16.091 -6.615 -2.290 1.00 19.67 365 PRO A C 1
ATOM 642 O O . PRO A 1 99 ? 16.231 -6.115 -3.403 1.00 16.28 365 PRO A O 1
ATOM 646 N N . ALA A 1 100 ? 16.494 -6.034 -1.163 1.00 20.97 366 ALA A N 1
ATOM 647 C CA . ALA A 1 100 ? 17.507 -4.995 -1.194 1.00 23.17 366 ALA A CA 1
ATOM 648 C C . ALA A 1 100 ? 18.876 -5.650 -1.176 1.00 21.80 366 ALA A C 1
ATOM 649 O O . ALA A 1 100 ? 19.201 -6.384 -0.286 1.00 22.69 366 ALA A O 1
ATOM 651 N N . ALA A 1 101 ? 19.668 -5.398 -2.196 1.00 23.90 367 ALA A N 1
ATOM 652 C CA . ALA A 1 101 ? 21.051 -5.861 -2.263 1.00 24.08 367 ALA A CA 1
ATOM 653 C C . ALA A 1 101 ? 21.817 -5.570 -1.004 1.00 22.19 367 ALA A C 1
ATOM 654 O O . ALA A 1 101 ? 21.833 -4.430 -0.555 1.00 27.59 367 ALA A O 1
ATOM 656 N N . GLY A 1 102 ? 22.454 -6.583 -0.462 1.00 26.23 368 GLY A N 1
ATOM 657 C CA . GLY A 1 102 ? 23.358 -6.456 0.667 1.00 26.59 368 GLY A CA 1
ATOM 658 C C . GLY A 1 102 ? 22.700 -6.406 2.013 1.00 26.03 368 GLY A C 1
ATOM 659 O O . GLY A 1 102 ? 23.385 -6.422 3.036 1.00 23.40 368 GLY A O 1
ATOM 660 N N . LEU A 1 103 ? 21.363 -6.385 2.039 1.00 24.28 369 LEU A N 1
ATOM 661 C CA . LEU A 1 103 ? 20.655 -6.246 3.320 1.00 24.89 369 LEU A CA 1
ATOM 662 C C . LEU A 1 103 ? 20.859 -7.452 4.232 1.00 24.00 369 LEU A C 1
ATOM 663 O O . LEU A 1 103 ? 21.190 -7.276 5.393 1.00 22.36 369 LEU A O 1
ATOM 668 N N . GLY A 1 104 ? 20.689 -8.670 3.710 1.00 23.59 370 GLY A N 1
ATOM 669 C CA . GLY A 1 104 ? 20.935 -9.899 4.502 1.00 22.10 370 GLY A CA 1
ATOM 670 C C . GLY A 1 104 ? 22.303 -9.985 5.157 1.00 20.17 370 GLY A C 1
ATOM 671 O O . GLY A 1 104 ? 22.447 -10.318 6.349 1.00 19.99 370 GLY A O 1
ATOM 672 N N . SER A 1 105 ? 23.304 -9.602 4.402 1.00 21.16 371 SER A N 1
ATOM 673 C CA . SER A 1 105 ? 24.672 -9.650 4.868 1.00 23.37 371 SER A CA 1
ATOM 674 C C . SER A 1 105 ? 24.935 -8.619 5.968 1.00 23.32 371 SER A C 1
ATOM 675 O O . SER A 1 105 ? 25.687 -8.886 6.912 1.00 22.81 371 SER A O 1
ATOM 678 N N . TYR A 1 106 ? 24.306 -7.446 5.833 1.00 21.63 372 TYR A N 1
ATOM 679 C CA . TYR A 1 106 ? 24.424 -6.384 6.828 1.00 20.80 372 TYR A CA 1
ATOM 680 C C . TYR A 1 106 ? 23.742 -6.821 8.120 1.00 19.46 372 TYR A C 1
ATOM 681 O O . TYR A 1 106 ? 24.349 -6.762 9.197 1.00 20.32 372 TYR A O 1
ATOM 690 N N . VAL A 1 107 ? 22.517 -7.314 8.040 1.00 16.93 373 VAL A N 1
ATOM 691 C CA . VAL A 1 107 ? 21.853 -7.828 9.229 1.00 17.41 373 VAL A CA 1
ATOM 692 C C . VAL A 1 107 ? 22.581 -8.992 9.970 1.00 21.83 373 VAL A C 1
ATOM 693 O O . VAL A 1 107 ? 22.660 -9.031 11.226 1.00 21.46 373 VAL A O 1
ATOM 697 N N . GLU A 1 108 ? 23.046 -9.967 9.203 1.00 24.40 374 GLU A N 1
ATOM 698 C CA . GLU A 1 108 ? 23.961 -10.995 9.706 1.00 32.08 374 GLU A CA 1
ATOM 699 C C . GLU A 1 108 ? 25.184 -10.387 10.481 1.00 32.27 374 GLU A C 1
ATOM 700 O O . GLU A 1 108 ? 25.554 -10.898 11.527 1.00 34.38 374 GLU A O 1
ATOM 706 N N . ALA A 1 109 ? 25.810 -9.320 9.997 1.00 33.41 375 ALA A N 1
ATOM 707 C CA . ALA A 1 109 ? 26.913 -8.683 10.774 1.00 36.10 375 ALA A CA 1
ATOM 708 C C . ALA A 1 109 ? 26.403 -8.052 12.071 1.00 39.80 375 ALA A C 1
ATOM 709 O O . ALA A 1 109 ? 27.126 -8.077 13.068 1.00 41.79 375 ALA A O 1
ATOM 711 N N . LEU A 1 110 ? 25.169 -7.505 12.071 1.00 34.32 376 LEU A N 1
ATOM 712 C CA . LEU A 1 110 ? 24.599 -6.825 13.253 1.00 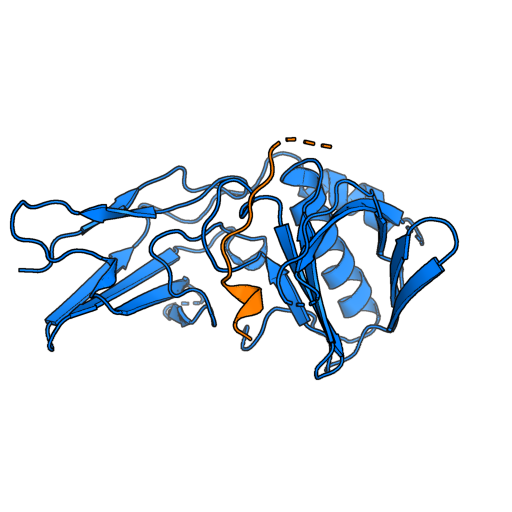29.80 376 LEU A CA 1
ATOM 713 C C . LEU A 1 110 ? 24.077 -7.802 14.260 1.00 28.97 376 LEU A C 1
ATOM 714 O O . LEU A 1 110 ? 24.060 -7.558 15.452 1.00 25.65 376 LEU A O 1
ATOM 719 N N . VAL A 1 111 ? 23.681 -8.960 13.793 1.00 30.69 377 VAL A N 1
ATOM 720 C CA . VAL A 1 111 ? 23.082 -9.900 14.678 1.00 35.54 377 VAL A CA 1
ATOM 721 C C . VAL A 1 111 ? 24.032 -10.513 15.709 1.00 38.41 377 VAL A C 1
ATOM 722 O O . VAL A 1 111 ? 23.561 -11.001 16.710 1.00 33.60 377 VAL A O 1
ATOM 726 N N . ARG A 1 112 ? 25.347 -10.466 15.465 1.00 43.95 378 ARG A N 1
ATOM 727 C CA . ARG A 1 112 ? 26.350 -10.959 16.414 1.00 47.22 378 ARG A CA 1
ATOM 728 C C . ARG A 1 112 ? 26.416 -10.059 17.658 1.00 47.04 378 ARG A C 1
ATOM 729 O O . ARG A 1 112 ? 26.735 -10.525 18.743 1.00 49.98 378 ARG A O 1
ATOM 737 N N . LYS A 1 113 ? 26.060 -8.787 17.503 1.00 43.16 379 LYS A N 1
ATOM 738 C CA . LYS A 1 113 ? 26.217 -7.783 18.567 1.00 39.68 379 LYS A CA 1
ATOM 739 C C . LYS A 1 113 ? 25.058 -7.664 19.542 1.00 41.25 379 LYS A C 1
ATOM 740 O O . LYS A 1 113 ? 23.907 -7.968 19.239 1.00 35.83 379 LYS A O 1
ATOM 746 N N . HIS A 1 114 ? 25.390 -7.213 20.734 1.00 42.44 380 HIS A N 1
ATOM 747 C CA . HIS A 1 114 ? 24.404 -7.103 21.769 1.00 44.19 380 HIS A CA 1
ATOM 748 C C . HIS A 1 114 ? 23.553 -5.855 21.573 1.00 44.03 380 HIS A C 1
ATOM 749 O O . HIS A 1 114 ? 22.471 -5.795 22.152 1.00 50.65 380 HIS A O 1
ATOM 756 N N . VAL A 1 116 ? 23.721 -2.595 19.404 1.00 31.84 382 VAL A N 1
ATOM 757 C CA . VAL A 1 116 ? 23.591 -1.783 18.127 1.00 32.82 382 VAL A CA 1
ATOM 758 C C . VAL A 1 116 ? 22.629 -0.545 18.080 1.00 28.89 382 VAL A C 1
ATOM 759 O O . VAL A 1 116 ? 21.434 -0.624 18.374 1.00 27.26 382 VAL A O 1
ATOM 763 N N . ASP A 1 117 ? 23.150 0.608 17.662 1.00 28.03 383 ASP A N 1
ATOM 764 C CA . ASP A 1 117 ? 22.274 1.780 17.522 1.00 28.69 383 ASP A CA 1
ATOM 765 C C . ASP A 1 117 ? 22.356 2.587 16.236 1.00 24.08 383 ASP A C 1
ATOM 766 O O . ASP A 1 117 ? 23.301 2.532 15.499 1.00 24.94 383 ASP A O 1
ATOM 771 N N . PHE A 1 118 ? 21.259 3.273 15.975 1.00 20.59 384 PHE A N 1
ATOM 772 C CA . PHE A 1 118 ? 20.987 3.944 14.715 1.00 17.82 384 PHE A CA 1
ATOM 773 C C . PHE A 1 118 ? 20.670 5.401 15.095 1.00 17.68 384 PHE A C 1
ATOM 774 O O . PHE A 1 118 ? 19.902 5.663 16.057 1.00 16.08 384 PHE A O 1
ATOM 782 N N . ASN A 1 119 ? 21.257 6.334 14.366 1.00 16.62 385 ASN A N 1
ATOM 783 C CA . ASN A 1 119 ? 20.787 7.745 14.384 1.00 17.01 385 ASN A CA 1
ATOM 784 C C . ASN A 1 119 ? 19.460 7.937 13.705 1.00 15.19 385 ASN A C 1
ATOM 785 O O . ASN A 1 119 ? 19.281 7.527 12.551 1.00 13.76 385 ASN A O 1
ATOM 790 N N . VAL A 1 120 ? 18.520 8.531 14.428 1.00 13.96 386 VAL A N 1
ATOM 791 C CA . VAL A 1 120 ? 17.224 8.771 13.868 1.00 13.89 386 VAL A CA 1
ATOM 792 C C . VAL A 1 120 ? 16.687 10.150 14.240 1.00 16.28 386 VAL A C 1
ATOM 793 O O . VAL A 1 120 ? 17.158 10.817 15.187 1.00 14.94 386 VAL A O 1
ATOM 797 N N . VAL A 1 121 ? 15.608 10.478 13.566 1.00 15.43 387 VAL A N 1
ATOM 798 C CA . VAL A 1 121 ? 14.806 11.617 13.839 1.00 17.99 387 VAL A CA 1
ATOM 799 C C . VAL A 1 121 ? 13.399 11.090 14.178 1.00 18.17 387 VAL A C 1
ATOM 800 O O . VAL A 1 121 ? 12.956 10.051 13.666 1.00 16.37 387 VAL A O 1
ATOM 804 N N . VAL A 1 122 ? 12.746 11.746 15.101 1.00 17.22 388 VAL A N 1
ATOM 805 C CA . VAL A 1 122 ? 11.406 11.313 15.528 1.00 19.23 388 VAL A CA 1
ATOM 806 C C . VAL A 1 122 ? 10.367 12.220 14.851 1.00 19.06 388 VAL A C 1
ATOM 807 O O . VAL A 1 122 ? 10.455 13.449 14.951 1.00 17.40 388 VAL A O 1
ATOM 811 N N . THR A 1 123 ? 9.418 11.653 14.136 1.00 19.19 389 THR A N 1
ATOM 812 C CA . THR A 1 123 ? 8.499 12.494 13.377 1.00 21.33 389 THR A CA 1
ATOM 813 C C . THR A 1 123 ? 7.091 12.389 13.935 1.00 22.42 389 THR A C 1
ATOM 814 O O . THR A 1 123 ? 6.241 13.139 13.506 1.00 19.77 389 THR A O 1
ATOM 818 N N . GLN A 1 124 ? 6.828 11.436 14.830 1.00 22.11 390 GLN A N 1
ATOM 819 C CA . GLN A 1 124 ? 5.563 11.359 15.524 1.00 23.96 390 GLN A CA 1
ATOM 820 C C . GLN A 1 124 ? 5.818 10.813 16.920 1.00 25.69 390 GLN A C 1
ATOM 821 O O . GLN A 1 124 ? 6.515 9.817 17.048 1.00 19.86 390 GLN A O 1
ATOM 827 N N . MET A 1 125 ? 5.250 11.442 17.953 1.00 28.87 391 MET A N 1
ATOM 828 C CA . MET A 1 125 ? 5.067 10.787 19.292 1.00 34.98 391 MET A CA 1
ATOM 829 C C . MET A 1 125 ? 3.809 11.221 20.015 1.00 35.89 391 MET A C 1
ATOM 830 O O . MET A 1 125 ? 3.793 12.332 20.483 1.00 44.93 391 MET A O 1
ATOM 835 N N . GLU A 1 128 ? 0.951 12.556 18.010 1.00 44.68 394 GLU A N 1
ATOM 836 C CA . GLU A 1 128 ? 1.175 13.925 17.543 1.00 45.95 394 GLU A CA 1
ATOM 837 C C . GLU A 1 128 ? 2.480 14.203 16.721 1.00 42.11 394 GLU A C 1
ATOM 838 O O . GLU A 1 128 ? 3.583 13.794 17.060 1.00 34.38 394 GLU A O 1
ATOM 844 N N . ASP A 1 129 ? 2.337 14.982 15.659 1.00 42.86 395 ASP A N 1
ATOM 845 C CA . ASP A 1 129 ? 3.478 15.456 14.862 1.00 47.98 395 ASP A CA 1
ATOM 846 C C . ASP A 1 129 ? 4.591 16.050 15.688 1.00 44.65 395 ASP A C 1
ATOM 847 O O . ASP A 1 129 ? 4.363 16.582 16.776 1.00 42.85 395 ASP A O 1
ATOM 852 N N . HIS A 1 130 ? 5.803 15.966 15.147 1.00 43.18 396 HIS A N 1
ATOM 853 C CA . HIS A 1 130 ? 7.009 16.352 15.870 1.00 39.22 396 HIS A CA 1
ATOM 854 C C . HIS A 1 130 ? 8.039 16.733 14.836 1.00 40.91 396 HIS A C 1
ATOM 855 O O . HIS A 1 130 ? 8.411 15.935 13.972 1.00 39.53 396 HIS A O 1
ATOM 862 N N . THR A 1 131 ? 8.448 17.981 14.869 1.00 42.85 397 THR A N 1
ATOM 863 C CA . THR A 1 131 ? 9.437 18.430 13.918 1.00 49.27 397 THR A CA 1
ATOM 864 C C . THR A 1 131 ? 10.590 18.848 14.787 1.00 49.94 397 THR A C 1
ATOM 865 O O . THR A 1 131 ? 10.542 19.817 15.549 1.00 54.72 397 THR A O 1
ATOM 869 N N . SER A 1 132 ? 11.595 18.015 14.751 1.00 50.23 398 SER A N 1
ATOM 870 C CA . SER A 1 132 ? 12.789 18.325 15.422 1.00 47.43 398 SER A CA 1
ATOM 871 C C . SER A 1 132 ? 13.840 17.805 14.497 1.00 45.82 398 SER A C 1
ATOM 872 O O . SER A 1 132 ? 13.639 16.813 13.787 1.00 44.07 398 SER A O 1
ATOM 875 N N . GLU A 1 133 ? 14.930 18.551 14.474 1.00 43.67 399 GLU A N 1
ATOM 876 C CA . GLU A 1 133 ? 16.170 18.139 13.851 1.00 47.05 399 GLU A CA 1
ATOM 877 C C . GLU A 1 133 ? 17.067 17.433 14.880 1.00 38.25 399 GLU A C 1
ATOM 878 O O . GLU A 1 133 ? 18.160 17.035 14.533 1.00 40.69 399 GLU A O 1
ATOM 884 N N . SER A 1 134 ? 16.625 17.292 16.138 1.00 34.28 400 SER A N 1
ATOM 885 C CA . SER A 1 134 ? 17.410 16.592 17.162 1.00 33.32 400 SER A CA 1
ATOM 886 C C . SER A 1 134 ? 17.506 15.098 16.857 1.00 29.00 400 SER A C 1
ATOM 887 O O . SER A 1 134 ? 16.486 14.394 16.698 1.00 25.11 400 SER A O 1
ATOM 890 N N . ILE A 1 135 ? 18.748 14.663 16.729 1.00 25.50 401 ILE A N 1
ATOM 891 C CA . ILE A 1 135 ? 19.086 13.290 16.438 1.00 28.37 401 ILE A CA 1
ATOM 892 C C . ILE A 1 135 ? 18.924 12.519 17.747 1.00 24.62 401 ILE A C 1
ATOM 893 O O . ILE A 1 135 ? 19.420 12.934 18.802 1.00 24.93 401 ILE A O 1
ATOM 898 N N . HIS A 1 136 ? 18.253 11.387 17.665 1.00 19.16 402 HIS A N 1
ATOM 899 C CA . HIS A 1 136 ? 18.038 10.513 18.775 1.00 16.62 402 HIS A CA 1
ATOM 900 C C . HIS A 1 136 ? 18.777 9.285 18.437 1.00 17.51 402 HIS A C 1
ATOM 901 O O . HIS A 1 136 ? 19.123 9.079 17.280 1.00 17.09 402 HIS A O 1
ATOM 908 N N . LEU A 1 137 ? 18.980 8.413 19.403 1.00 15.15 403 LEU A N 1
ATOM 909 C CA . LEU A 1 137 ? 19.617 7.137 19.109 1.00 16.76 403 LEU A CA 1
ATOM 910 C C . LEU A 1 137 ? 18.602 6.062 19.346 1.00 14.82 403 LEU A C 1
ATOM 911 O O . LEU A 1 137 ? 17.964 6.093 20.403 1.00 16.52 403 LEU A O 1
ATOM 916 N N . PHE A 1 138 ? 18.458 5.133 18.392 1.00 12.89 404 PHE A N 1
ATOM 917 C CA . PHE A 1 138 ? 17.530 4.047 18.479 1.00 13.17 404 PHE A CA 1
ATOM 918 C C . PHE A 1 138 ? 18.333 2.777 18.673 1.00 14.50 404 PHE A C 1
ATOM 919 O O . PHE A 1 138 ? 19.021 2.361 17.784 1.00 12.99 404 PHE A O 1
ATOM 927 N N . HIS A 1 139 ? 18.243 2.204 19.875 1.00 15.56 405 HIS A N 1
ATOM 928 C CA . HIS A 1 139 ? 19.058 1.091 20.277 1.00 16.12 405 HIS A CA 1
ATOM 929 C C . HIS A 1 139 ? 18.249 -0.153 20.080 1.00 15.25 405 HIS A C 1
ATOM 930 O O . HIS A 1 139 ? 17.217 -0.306 20.692 1.00 14.92 405 HIS A O 1
ATOM 937 N N . VAL A 1 140 ? 18.729 -1.054 19.259 1.00 14.99 406 VAL A N 1
ATOM 9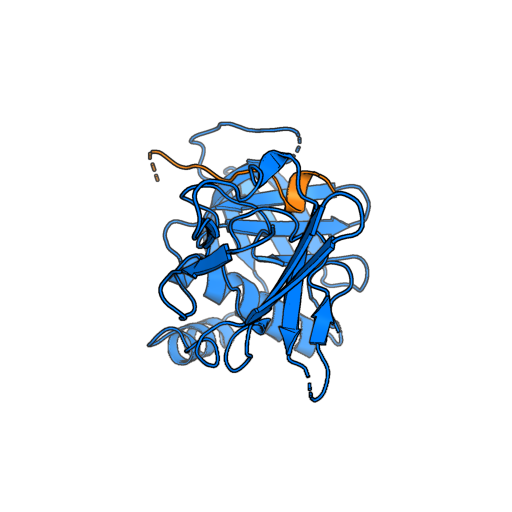38 C CA . VAL A 1 140 ? 18.067 -2.355 19.085 1.00 15.99 406 VAL A CA 1
ATOM 939 C C . VAL A 1 140 ? 18.984 -3.385 19.735 1.00 17.48 406 VAL A C 1
ATOM 940 O O . VAL A 1 140 ? 20.055 -3.646 19.251 1.00 17.95 406 VAL A O 1
ATOM 944 N N . GLY A 1 141 ? 18.542 -3.938 20.843 1.00 17.90 407 GLY A N 1
ATOM 945 C CA . GLY A 1 141 ? 19.347 -4.814 21.638 1.00 19.94 407 GLY A CA 1
ATOM 946 C C . GLY A 1 141 ? 18.827 -6.231 21.616 1.00 17.98 407 GLY A C 1
ATOM 947 O O . GLY A 1 141 ? 17.748 -6.532 21.146 1.00 16.58 407 GLY A O 1
ATOM 948 N N . LYS A 1 142 ? 19.568 -7.074 22.270 1.00 21.78 408 LYS A N 1
ATOM 949 C CA . LYS A 1 142 ? 19.266 -8.510 22.288 1.00 22.39 408 LYS A CA 1
ATOM 950 C C . LYS A 1 142 ? 17.950 -8.806 22.938 1.00 20.85 408 LYS A C 1
ATOM 951 O O . LYS A 1 142 ? 17.188 -9.662 22.481 1.00 24.85 408 LYS A O 1
ATOM 957 N N . MET A 1 143 ? 17.599 -8.032 23.946 1.00 19.68 409 MET A N 1
ATOM 958 C CA . MET A 1 143 ? 16.340 -8.228 24.615 1.00 21.89 409 MET A CA 1
ATOM 959 C C . MET A 1 143 ? 15.387 -7.013 24.734 1.00 19.87 409 MET A C 1
ATOM 960 O O . MET A 1 143 ? 14.227 -7.160 25.189 1.00 20.97 409 MET A O 1
ATOM 965 N N . ARG A 1 144 ? 15.816 -5.808 24.323 1.00 18.68 410 ARG A N 1
ATOM 966 C CA . ARG A 1 144 ? 14.979 -4.625 24.474 1.00 18.71 410 ARG A CA 1
ATOM 967 C C . ARG A 1 144 ? 15.275 -3.585 23.424 1.00 15.25 410 ARG A C 1
ATOM 968 O O . ARG A 1 144 ? 16.348 -3.557 22.926 1.00 14.89 410 ARG A O 1
ATOM 976 N N . ILE A 1 145 ? 14.334 -2.705 23.170 1.00 13.84 411 ILE A N 1
ATOM 977 C CA . ILE A 1 145 ? 14.618 -1.540 22.337 1.00 14.58 411 ILE A CA 1
ATOM 978 C C . ILE A 1 145 ? 14.543 -0.276 23.197 1.00 15.17 411 ILE A C 1
ATOM 979 O O . ILE A 1 145 ? 13.658 -0.138 24.027 1.00 15.63 411 ILE A O 1
ATOM 984 N N . LYS A 1 146 ? 15.424 0.670 22.949 1.00 17.92 412 LYS A N 1
ATOM 985 C CA . LYS A 1 146 ? 15.309 1.967 23.626 1.00 20.10 412 LYS A CA 1
ATOM 986 C C . LYS A 1 146 ? 15.566 3.158 22.701 1.00 17.35 412 LYS A C 1
ATOM 987 O O . LYS A 1 146 ? 16.363 3.094 21.762 1.00 16.20 412 LYS A O 1
ATOM 993 N N . LEU A 1 147 ? 14.804 4.189 22.946 1.00 15.63 413 LEU A N 1
ATOM 994 C CA . LEU A 1 147 ? 14.946 5.427 22.272 1.00 15.99 413 LEU A CA 1
ATOM 995 C C . LEU A 1 147 ? 15.426 6.527 23.239 1.00 16.39 413 LEU A C 1
ATOM 996 O O . LEU A 1 147 ? 14.764 6.784 24.215 1.00 14.95 413 LEU A O 1
ATOM 1001 N N . CYS A 1 148 ? 16.550 7.145 22.899 1.00 19.18 414 CYS A N 1
ATOM 1002 C CA . CYS A 1 148 ? 17.292 8.157 23.697 1.00 22.40 414 CYS A CA 1
ATOM 1003 C C . CYS A 1 148 ? 17.589 9.452 22.932 1.00 23.72 414 CYS A C 1
ATOM 1004 O O . CYS A 1 148 ? 17.937 9.413 21.743 1.00 19.37 414 CYS A O 1
ATOM 1007 N N . LYS A 1 149 ? 17.513 10.590 23.631 1.00 24.70 415 LYS A N 1
ATOM 1008 C CA . LYS A 1 149 ? 18.015 11.876 23.124 1.00 25.99 415 LYS A CA 1
ATOM 1009 C C . LYS A 1 149 ? 19.109 12.349 24.071 1.00 28.12 415 LYS A C 1
ATOM 1010 O O . LYS A 1 149 ? 18.802 12.825 25.163 1.00 27.36 415 LYS A O 1
ATOM 1016 N N . GLY A 1 150 ? 20.372 12.217 23.676 1.00 28.26 416 GLY A N 1
ATOM 1017 C CA . GLY A 1 150 ? 21.500 12.396 24.579 1.00 31.74 416 GLY A CA 1
ATOM 1018 C C . GLY A 1 150 ? 21.495 11.459 25.800 1.00 33.60 416 GLY A C 1
ATOM 1019 O O . GLY A 1 150 ? 21.546 10.240 25.675 1.00 29.77 416 GLY A O 1
ATOM 1020 N N . LYS A 1 151 ? 21.407 12.002 27.011 1.00 35.28 417 LYS A N 1
ATOM 1021 C CA . LYS A 1 151 ? 21.322 11.116 28.167 1.00 35.02 417 LYS A CA 1
ATOM 1022 C C . LYS A 1 151 ? 19.886 10.798 28.563 1.00 34.01 417 LYS A C 1
ATOM 1023 O O . LYS A 1 151 ? 19.663 9.896 29.343 1.00 41.35 417 LYS A O 1
ATOM 1029 N N . THR A 1 152 ? 18.909 11.553 28.070 1.00 33.29 418 THR A N 1
ATOM 1030 C CA . THR A 1 152 ? 17.487 11.300 28.367 1.00 31.19 418 THR A CA 1
ATOM 1031 C C . THR A 1 152 ? 17.001 10.096 27.591 1.00 27.42 418 THR A C 1
ATOM 1032 O O . THR A 1 152 ? 17.112 10.046 26.355 1.00 23.68 418 THR A O 1
ATOM 1036 N N . VAL A 1 153 ? 16.445 9.146 28.312 1.00 21.79 419 VAL A N 1
ATOM 1037 C CA . VAL A 1 153 ? 15.773 8.050 27.691 1.00 22.00 419 VAL A CA 1
ATOM 1038 C C . VAL A 1 153 ? 14.317 8.468 27.457 1.00 23.33 419 VAL A C 1
ATOM 1039 O O . VAL A 1 153 ? 13.604 8.878 28.368 1.00 25.00 419 VAL A O 1
ATOM 1043 N N . ILE A 1 154 ? 13.858 8.355 26.227 1.00 23.88 420 ILE A N 1
ATOM 1044 C CA . ILE A 1 154 ? 12.483 8.689 25.883 1.00 25.62 420 ILE A CA 1
ATOM 1045 C C . ILE A 1 154 ? 11.539 7.517 26.146 1.00 25.12 420 ILE A C 1
ATOM 1046 O O . ILE A 1 154 ? 10.435 7.743 26.594 1.00 22.69 420 ILE A O 1
ATOM 1051 N N . ALA A 1 155 ? 11.931 6.289 25.750 1.00 21.13 421 ALA A N 1
ATOM 1052 C CA . ALA A 1 155 ? 11.156 5.040 25.986 1.00 20.69 421 ALA A CA 1
ATOM 1053 C C . ALA A 1 155 ? 12.091 3.867 25.911 1.00 20.02 421 ALA A C 1
ATOM 1054 O O . ALA A 1 155 ? 13.111 3.924 25.196 1.00 20.96 421 ALA A O 1
ATOM 1056 N N . LYS A 1 156 ? 11.759 2.818 26.641 1.00 19.99 422 LYS A N 1
ATOM 1057 C CA . LYS A 1 156 ? 12.628 1.657 26.812 1.00 24.54 422 LYS A CA 1
ATOM 1058 C C . LYS A 1 156 ? 11.709 0.516 27.084 1.00 24.58 422 LYS A C 1
ATOM 1059 O O . LYS A 1 156 ? 10.966 0.593 28.048 1.00 23.81 422 LYS A O 1
ATOM 1065 N N . GLU A 1 157 ? 11.695 -0.511 26.234 1.00 23.67 423 GLU A N 1
ATOM 1066 C CA . GLU A 1 157 ? 10.845 -1.661 26.483 1.00 24.78 423 GLU A CA 1
ATOM 1067 C C . GLU A 1 157 ? 11.395 -2.978 26.015 1.00 23.56 423 GLU A C 1
ATOM 1068 O O . GLU A 1 157 ? 12.054 -3.071 24.990 1.00 23.21 423 GLU A O 1
ATOM 1074 N N . TYR A 1 158 ? 11.162 -4.021 26.819 1.00 23.23 424 TYR A N 1
ATOM 1075 C CA . TYR A 1 158 ? 11.612 -5.399 26.510 1.00 22.73 424 TYR A CA 1
ATOM 1076 C C . TYR A 1 158 ? 10.672 -5.980 25.485 1.00 22.54 424 TYR A C 1
ATOM 1077 O O . TYR A 1 158 ? 9.526 -5.663 25.524 1.00 18.76 424 TYR A O 1
ATOM 1086 N N . TYR A 1 159 ? 11.178 -6.778 24.544 1.00 21.11 425 TYR A N 1
ATOM 1087 C CA . TYR A 1 159 ? 10.342 -7.351 23.502 1.00 22.33 425 TYR A CA 1
ATOM 1088 C C . TYR A 1 159 ? 9.153 -8.067 24.192 1.00 23.70 425 TYR A C 1
ATOM 1089 O O . TYR A 1 159 ? 9.324 -8.633 25.241 1.00 22.32 425 TYR A O 1
ATOM 1098 N N . SER A 1 160 ? 7.955 -7.940 23.660 1.00 25.87 426 SER A N 1
ATOM 1099 C CA . SER A 1 160 ? 6.763 -8.597 24.217 1.00 28.24 426 SER A CA 1
ATOM 1100 C C . SER A 1 160 ? 5.671 -8.586 23.164 1.00 28.14 426 SER A C 1
ATOM 1101 O O . SER A 1 160 ? 5.812 -7.901 22.168 1.00 25.83 426 SER A O 1
ATOM 1104 N N . SER A 1 161 ? 4.552 -9.256 23.446 1.00 29.67 427 SER A N 1
ATOM 1105 C CA . SER A 1 161 ? 3.370 -9.328 22.546 1.00 32.33 427 SER A CA 1
ATOM 1106 C C . SER A 1 161 ? 2.648 -8.031 22.394 1.00 31.45 427 SER A C 1
ATOM 1107 O O . SER A 1 161 ? 1.864 -7.861 21.484 1.00 32.59 427 SER A O 1
ATOM 1110 N N . ALA A 1 162 ? 2.835 -7.127 23.335 1.00 32.78 428 ALA A N 1
ATOM 1111 C CA . ALA A 1 162 ? 2.234 -5.801 23.217 1.00 32.51 428 ALA A CA 1
ATOM 1112 C C . ALA A 1 162 ? 2.950 -4.899 22.173 1.00 28.64 428 ALA A C 1
ATOM 1113 O O . ALA A 1 162 ? 2.344 -3.973 21.654 1.00 32.29 428 ALA A O 1
ATOM 1115 N N . MET A 1 163 ? 4.239 -5.144 21.931 1.00 24.25 429 MET A N 1
ATOM 1116 C CA . MET A 1 163 ? 5.066 -4.293 21.050 1.00 21.80 429 MET A CA 1
ATOM 1117 C C . MET A 1 163 ? 4.726 -4.555 19.591 1.00 20.74 429 MET A C 1
ATOM 1118 O O . MET A 1 163 ? 4.504 -5.694 19.202 1.00 20.80 429 MET A O 1
ATOM 1123 N N . GLN A 1 164 ? 4.690 -3.516 18.776 1.00 19.52 430 GLN A N 1
ATOM 1124 C CA . GLN A 1 164 ? 4.626 -3.681 17.327 1.00 18.35 430 GLN A CA 1
ATOM 1125 C C . GLN A 1 164 ? 5.786 -2.909 16.695 1.00 17.77 430 GLN A C 1
ATOM 1126 O O . GLN A 1 164 ? 6.216 -1.868 17.222 1.00 16.53 430 GLN A O 1
ATOM 1132 N N . LEU A 1 165 ? 6.2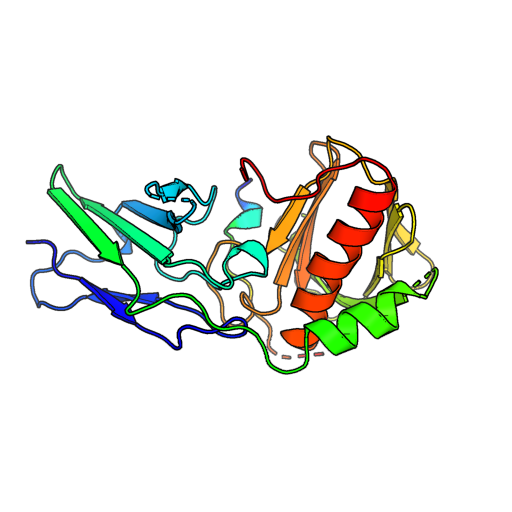56 -3.359 15.544 1.00 14.59 431 LEU A N 1
ATOM 1133 C CA . LEU A 1 165 ? 7.338 -2.683 14.821 1.00 14.45 431 LEU A CA 1
ATOM 1134 C C . LEU A 1 165 ? 7.240 -3.034 13.362 1.00 12.66 431 LEU A C 1
ATOM 1135 O O . LEU A 1 165 ? 7.251 -4.182 12.999 1.00 12.78 431 LEU A O 1
ATOM 1140 N N . CYS A 1 166 ? 7.145 -2.025 12.510 1.00 12.52 432 CYS A N 1
ATOM 1141 C CA . CYS A 1 166 ? 7.049 -2.236 11.096 1.00 12.33 432 CYS A CA 1
ATOM 1142 C C . CYS A 1 166 ? 7.306 -0.980 10.326 1.00 11.57 432 CYS A C 1
ATOM 1143 O O . CYS A 1 166 ? 7.401 0.154 10.883 1.00 11.15 432 CYS A O 1
ATOM 1146 N N . GLY A 1 167 ? 7.381 -1.163 9.023 1.00 12.27 433 GLY A N 1
ATOM 1147 C CA . GLY A 1 167 ? 7.525 -0.058 8.114 1.00 12.05 433 GLY A CA 1
ATOM 1148 C C . GLY A 1 167 ? 6.310 0.832 8.256 1.00 12.67 433 GLY A C 1
ATOM 1149 O O . GLY A 1 167 ? 5.163 0.364 8.491 1.00 11.48 433 GLY A O 1
ATOM 1150 N N . VAL A 1 168 ? 6.503 2.122 8.061 1.00 11.76 434 VAL A N 1
ATOM 1151 C CA . VAL A 1 168 ? 5.373 2.998 8.142 1.00 12.96 434 VAL A CA 1
ATOM 1152 C C . VAL A 1 168 ? 4.441 2.738 6.956 1.00 13.43 434 VAL A C 1
ATOM 1153 O O . VAL A 1 168 ? 4.875 2.271 5.868 1.00 11.17 434 VAL A O 1
ATOM 1157 N N . ARG A 1 169 ? 3.137 3.014 7.132 1.00 15.02 435 ARG A N 1
ATOM 1158 C CA . ARG A 1 169 ? 2.161 2.587 6.158 1.00 17.07 435 ARG A CA 1
ATOM 1159 C C . ARG A 1 169 ? 1.493 3.688 5.362 1.00 20.29 435 ARG A C 1
ATOM 1160 O O . ARG A 1 169 ? 0.554 3.407 4.628 1.00 18.83 435 ARG A O 1
ATOM 1168 N N . GLY A 1 170 ? 2.020 4.912 5.410 1.00 23.96 436 GLY A N 1
ATOM 1169 C CA . GLY A 1 170 ? 1.458 6.035 4.620 1.00 24.62 436 GLY A CA 1
ATOM 1170 C C . GLY A 1 170 ? 2.373 6.560 3.552 1.00 26.24 436 GLY A C 1
ATOM 1171 O O . GLY A 1 170 ? 3.349 5.882 3.159 1.00 26.53 436 GLY A O 1
ATOM 1172 N N . GLY A 1 171 ? 2.121 7.790 3.101 1.00 27.24 437 GLY A N 1
ATOM 1173 C CA . GLY A 1 171 ? 2.996 8.406 2.115 1.00 28.93 437 GLY A CA 1
ATOM 1174 C C . GLY A 1 171 ? 4.168 9.194 2.683 1.00 28.76 437 GLY A C 1
ATOM 1175 O O . GLY A 1 171 ? 4.609 8.955 3.811 1.00 29.41 437 GLY A O 1
ATOM 1176 N N . GLY A 1 172 ? 4.626 10.177 1.890 1.00 31.43 438 GLY A N 1
ATOM 1177 C CA . GLY A 1 172 ? 5.696 11.110 2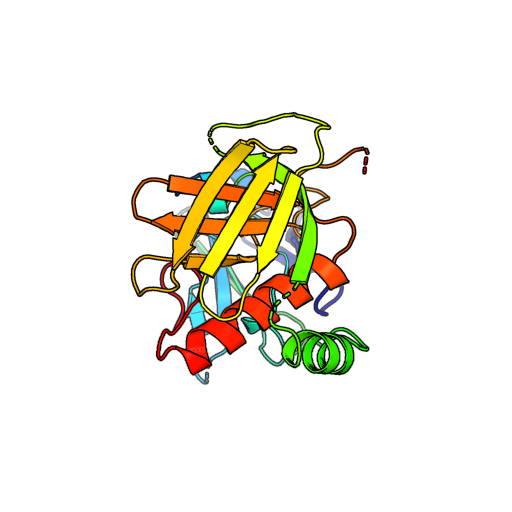.239 1.00 31.71 438 GLY A CA 1
ATOM 1178 C C . GLY A 1 172 ? 6.992 10.676 1.611 1.00 34.06 438 GLY A C 1
ATOM 1179 O O . GLY A 1 172 ? 7.199 9.469 1.351 1.00 31.17 438 GLY A O 1
ATOM 1180 N N . ASN A 1 173 ? 7.889 11.644 1.361 1.00 32.63 439 ASN A N 1
ATOM 1181 C CA . ASN A 1 173 ? 9.174 11.303 0.722 1.00 33.64 439 ASN A CA 1
ATOM 1182 C C . ASN A 1 173 ? 10.054 10.387 1.569 1.00 32.04 439 ASN A C 1
ATOM 1183 O O . ASN A 1 173 ? 10.930 9.735 1.037 1.00 30.56 439 ASN A O 1
ATOM 1188 N N . ALA A 1 174 ? 9.849 10.385 2.879 1.00 24.70 440 ALA A N 1
ATOM 1189 C CA . ALA A 1 174 ? 10.676 9.593 3.776 1.00 24.70 440 ALA A CA 1
ATOM 1190 C C . ALA A 1 174 ? 10.031 8.236 4.200 1.00 19.15 440 ALA A C 1
ATOM 1191 O O . ALA A 1 174 ? 10.597 7.622 5.045 1.00 17.19 440 ALA A O 1
ATOM 1193 N N . ALA A 1 175 ? 8.873 7.818 3.656 1.00 15.73 441 ALA A N 1
ATOM 1194 C CA . ALA A 1 175 ? 8.218 6.533 4.072 1.00 14.48 441 ALA A CA 1
ATOM 1195 C C . ALA A 1 175 ? 9.105 5.303 3.988 1.00 12.82 441 ALA A C 1
ATOM 1196 O O . ALA A 1 175 ? 9.183 4.580 4.950 1.00 12.44 441 ALA A O 1
ATOM 1198 N N . ALA A 1 176 ? 9.861 5.159 2.898 1.00 13.12 442 ALA A N 1
ATOM 1199 C CA . ALA A 1 176 ? 10.807 4.059 2.730 1.00 14.01 442 ALA A CA 1
ATOM 1200 C C . ALA A 1 176 ? 11.961 4.036 3.776 1.00 13.98 442 ALA A C 1
ATOM 1201 O O . ALA A 1 176 ? 12.567 2.986 3.998 1.00 13.00 442 ALA A O 1
ATOM 1203 N N . GLN A 1 177 ? 12.220 5.159 4.436 1.00 13.21 443 GLN A N 1
ATOM 1204 C CA . GLN A 1 177 ? 13.204 5.168 5.516 1.00 14.32 443 GLN A CA 1
ATOM 1205 C C . GLN A 1 177 ? 12.628 5.382 6.915 1.00 13.28 443 GLN A C 1
ATOM 1206 O O . GLN A 1 177 ? 13.373 5.743 7.785 1.00 11.86 443 GLN A O 1
ATOM 1212 N N . ALA A 1 178 ? 11.324 5.131 7.140 1.00 11.58 444 ALA A N 1
ATOM 1213 C CA . ALA A 1 178 ? 10.718 5.347 8.436 1.00 11.47 444 ALA A CA 1
ATOM 1214 C C . ALA A 1 178 ? 10.052 4.063 8.925 1.00 11.84 444 ALA A C 1
ATOM 1215 O O . ALA A 1 178 ? 9.545 3.305 8.124 1.00 12.81 444 ALA A O 1
ATOM 1217 N N . LEU A 1 179 ? 10.060 3.839 10.249 1.00 12.36 445 LEU A N 1
ATOM 1218 C CA . LEU A 1 179 ? 9.297 2.813 10.874 1.00 11.05 445 LEU A CA 1
ATOM 1219 C C . LEU A 1 179 ? 8.416 3.353 11.964 1.00 11.94 445 LEU A C 1
ATOM 1220 O O . LEU A 1 179 ? 8.567 4.510 12.426 1.00 10.28 445 LEU A O 1
ATOM 1225 N N . TYR A 1 180 ? 7.426 2.528 12.295 1.00 12.41 446 TYR A N 1
ATOM 1226 C CA . TYR A 1 180 ? 6.465 2.743 13.363 1.00 12.22 446 TYR A CA 1
ATOM 1227 C C . TYR A 1 180 ? 6.788 1.774 14.456 1.00 13.47 446 TYR A C 1
ATOM 1228 O O . TYR A 1 180 ? 6.968 0.573 14.186 1.00 14.51 446 TYR A O 1
ATOM 1237 N N . TRP A 1 181 ? 6.887 2.253 15.705 1.00 13.10 447 TRP A N 1
ATOM 1238 C CA . TRP A 1 181 ? 7.175 1.390 16.866 1.00 14.50 447 TRP A CA 1
ATOM 1239 C C . TRP A 1 181 ? 6.166 1.694 17.905 1.00 16.65 447 TRP A C 1
ATOM 1240 O O . TRP A 1 181 ? 6.007 2.841 18.263 1.00 17.61 447 TRP A O 1
ATOM 1251 N N . GLN A 1 182 ? 5.396 0.696 18.297 1.00 17.50 448 GLN A N 1
ATOM 1252 C CA . GLN A 1 182 ? 4.480 0.848 19.428 1.00 20.73 448 GLN A CA 1
ATOM 1253 C C . GLN A 1 182 ? 5.204 0.155 20.525 1.00 20.18 448 GLN A C 1
ATOM 1254 O O . GLN A 1 182 ? 5.343 -1.086 20.539 1.00 19.91 448 GLN A O 1
ATOM 1260 N N . ALA A 1 183 ? 5.732 0.956 21.413 1.00 20.27 449 ALA A N 1
ATOM 1261 C CA . ALA A 1 183 ? 6.493 0.442 22.552 1.00 21.89 449 ALA A CA 1
ATOM 1262 C C . ALA A 1 183 ? 5.636 -0.443 23.499 1.00 25.53 449 ALA A C 1
ATOM 1263 O O . ALA A 1 183 ? 6.089 -1.491 23.999 1.00 25.56 449 ALA A O 1
ATOM 1265 N N . LYS A 1 184 ? 4.435 0.030 23.770 1.00 26.05 450 LYS A N 1
ATOM 1266 C CA . LYS A 1 184 ? 3.439 -0.678 24.581 1.00 33.03 450 LYS A CA 1
ATOM 1267 C C . LYS A 1 184 ? 2.138 0.059 24.358 1.00 32.57 450 LYS A C 1
ATOM 1268 O O . LYS A 1 184 ? 2.161 1.136 23.774 1.00 32.61 450 LYS A O 1
ATOM 1274 N N . LYS A 1 185 ? 0.994 -0.451 24.820 1.00 35.44 451 LYS A N 1
ATOM 1275 C CA . LYS A 1 185 ? -0.288 0.179 24.403 1.00 37.81 451 LYS A CA 1
ATOM 1276 C C . LYS A 1 185 ? -0.379 1.682 24.749 1.00 33.17 451 LYS A C 1
ATOM 1277 O O . LYS A 1 185 ? 0.016 2.115 25.816 1.00 33.68 451 LYS A O 1
ATOM 1283 N N . GLY A 1 186 ? -0.805 2.472 23.784 1.00 35.02 452 GLY A N 1
ATOM 1284 C CA . GLY A 1 186 ? -0.908 3.927 23.935 1.00 37.07 452 GLY A CA 1
ATOM 1285 C C . GLY A 1 186 ? 0.356 4.756 23.755 1.00 35.51 452 GLY A C 1
ATOM 1286 O O . GLY A 1 186 ? 0.271 5.992 23.744 1.00 36.95 452 GLY A O 1
ATOM 1287 N N . VAL A 1 187 ? 1.518 4.094 23.609 1.00 34.13 453 VAL A N 1
ATOM 1288 C CA . VAL A 1 187 ? 2.854 4.744 23.427 1.00 28.73 453 VAL A CA 1
ATOM 1289 C C . VAL A 1 187 ? 3.529 4.238 22.085 1.00 24.65 453 VAL A C 1
ATOM 1290 O O . VAL A 1 187 ? 3.921 3.044 21.952 1.00 19.64 453 VAL A O 1
ATOM 1294 N N . SER A 1 188 ? 3.525 5.122 21.094 1.00 24.20 454 SER A N 1
ATOM 1295 C CA . SER A 1 188 ? 3.991 4.802 19.749 1.00 23.09 454 SER A CA 1
ATOM 1296 C C . SER A 1 188 ? 4.807 5.956 19.257 1.00 20.93 454 SER A C 1
ATOM 1297 O O . SER A 1 188 ? 4.628 7.089 19.701 1.00 18.14 454 SER A O 1
ATOM 1300 N N . PHE A 1 189 ? 5.752 5.625 18.363 1.00 17.72 455 PHE A N 1
ATOM 1301 C CA . PHE A 1 189 ? 6.618 6.589 17.714 1.00 16.42 455 PHE A CA 1
ATOM 1302 C C . PHE A 1 189 ? 6.705 6.265 16.235 1.00 14.69 455 PHE A C 1
ATOM 1303 O O . PHE A 1 189 ? 6.652 5.077 15.834 1.00 13.40 455 PHE A O 1
ATOM 1311 N N . VAL A 1 190 ? 6.922 7.304 15.467 1.00 13.73 456 VAL A N 1
ATOM 1312 C 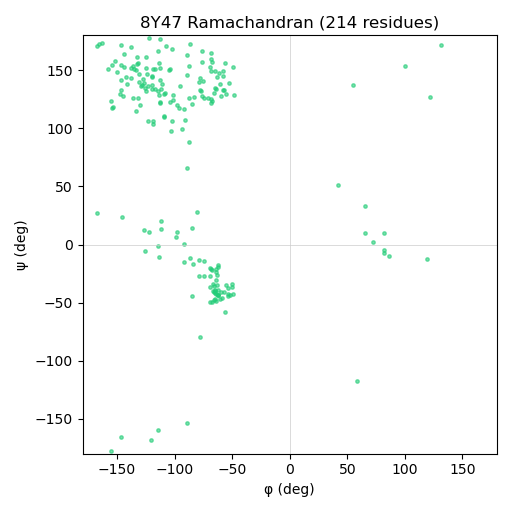CA . VAL A 1 190 ? 7.423 7.192 14.111 1.00 13.19 456 VAL A CA 1
ATOM 1313 C C . VAL A 1 190 ? 8.810 7.793 14.059 1.00 14.28 456 VAL A C 1
ATOM 1314 O O . VAL A 1 190 ? 9.036 8.973 14.414 1.00 13.26 456 VAL A O 1
ATOM 1318 N N . ILE A 1 191 ? 9.706 7.000 13.513 1.00 13.35 457 ILE A N 1
ATOM 1319 C CA . ILE A 1 191 ? 11.114 7.266 13.476 1.00 14.96 457 ILE A CA 1
ATOM 1320 C C . ILE A 1 191 ? 11.667 7.130 12.037 1.00 13.34 457 ILE A C 1
ATOM 1321 O O . ILE A 1 191 ? 11.387 6.112 11.381 1.00 12.21 457 ILE A O 1
ATOM 1326 N N . ALA A 1 192 ? 12.536 8.060 11.642 1.00 12.44 458 ALA A N 1
ATOM 1327 C CA . ALA A 1 192 ? 13.169 8.132 10.314 1.00 11.51 458 ALA A CA 1
ATOM 1328 C C . ALA A 1 192 ? 14.667 7.980 10.421 1.00 11.82 458 ALA A C 1
ATOM 1329 O O . ALA A 1 192 ? 15.229 8.567 11.294 1.00 10.91 458 ALA A O 1
ATOM 1331 N N . PHE A 1 193 ? 15.274 7.155 9.567 1.00 11.53 459 PHE A N 1
ATOM 1332 C CA . PHE A 1 193 ? 16.674 6.832 9.570 1.00 13.15 459 PHE A CA 1
ATOM 1333 C C . PHE A 1 193 ? 17.375 7.606 8.484 1.00 16.07 459 PHE A C 1
ATOM 1334 O O . PHE A 1 193 ? 16.736 8.127 7.555 1.00 15.86 459 PHE A O 1
ATOM 1342 N N . GLU A 1 194 ? 18.703 7.588 8.528 1.00 19.65 460 GLU A N 1
ATOM 1343 C CA . GLU A 1 194 ? 19.502 8.253 7.499 1.00 22.41 460 GLU A CA 1
ATOM 1344 C C . GLU A 1 194 ? 19.342 7.660 6.133 1.00 20.97 460 GLU A C 1
ATOM 1345 O O . GLU A 1 194 ? 19.609 8.358 5.158 1.00 17.72 460 GLU A O 1
ATOM 1351 N N . SER A 1 195 ? 19.069 6.356 6.061 1.00 17.88 461 SER A N 1
ATOM 1352 C CA . SER A 1 195 ? 18.826 5.690 4.762 1.00 18.76 461 SER A CA 1
ATOM 1353 C C . SER A 1 195 ? 17.812 4.559 4.878 1.00 17.73 461 SER A C 1
ATOM 1354 O O . SER A 1 195 ? 17.485 4.119 5.974 1.00 14.57 461 SER A O 1
ATOM 1357 N N . GLU A 1 196 ? 17.418 4.023 3.721 1.00 16.10 462 GLU A N 1
ATOM 1358 C CA . GLU A 1 196 ? 16.489 2.891 3.622 1.00 16.66 462 GLU A CA 1
ATOM 1359 C C . GLU A 1 196 ? 17.134 1.658 4.196 1.00 15.79 462 GLU A C 1
ATOM 1360 O O . GLU A 1 196 ? 16.479 0.890 4.859 1.00 15.66 462 GLU A O 1
ATOM 1366 N N . ARG A 1 197 ? 18.406 1.465 3.932 1.00 16.59 463 ARG A N 1
ATOM 1367 C CA . ARG A 1 197 ? 19.133 0.298 4.410 1.00 18.39 463 ARG A CA 1
ATOM 1368 C C . ARG A 1 197 ? 19.136 0.239 5.925 1.00 16.16 463 ARG A C 1
ATOM 1369 O O . ARG A 1 197 ? 18.885 -0.804 6.463 1.00 14.71 463 ARG A O 1
ATOM 1377 N N . GLU A 1 198 ? 19.430 1.338 6.601 1.00 13.89 464 GLU A N 1
ATOM 1378 C CA . GLU A 1 198 ? 19.364 1.343 8.097 1.00 16.74 464 GLU A CA 1
ATOM 1379 C C . GLU A 1 198 ? 17.947 1.070 8.626 1.00 13.65 464 GLU A C 1
ATOM 1380 O O . GLU A 1 198 ? 17.750 0.324 9.569 1.00 12.55 464 GLU A O 1
ATOM 1386 N N . ARG A 1 199 ? 16.971 1.699 8.011 1.00 11.32 465 ARG A N 1
ATOM 1387 C CA . ARG A 1 199 ? 15.572 1.500 8.416 1.00 9.83 465 ARG A CA 1
ATOM 1388 C C . ARG A 1 199 ? 15.169 0.023 8.374 1.00 10.38 465 ARG A C 1
ATOM 1389 O O . ARG A 1 199 ? 14.750 -0.569 9.387 1.00 9.84 465 ARG A O 1
ATOM 1397 N N . ASN A 1 200 ? 15.299 -0.583 7.206 1.00 9.67 466 ASN A N 1
ATOM 1398 C CA . ASN A 1 200 ? 15.131 -2.033 7.071 1.00 9.87 466 ASN A CA 1
ATOM 1399 C C . ASN A 1 200 ? 15.991 -3.023 7.896 1.00 11.01 466 ASN A C 1
ATOM 1400 O O . ASN A 1 200 ? 15.479 -4.050 8.377 1.00 10.39 466 ASN A O 1
ATOM 1405 N N . ALA A 1 201 ? 17.290 -2.749 8.046 1.00 11.47 467 ALA A N 1
ATOM 1406 C CA . ALA A 1 201 ? 18.121 -3.494 8.958 1.00 12.00 467 ALA A CA 1
ATOM 1407 C C . ALA A 1 201 ? 17.652 -3.425 10.383 1.00 11.35 467 ALA A C 1
ATOM 1408 O O . ALA A 1 201 ? 17.634 -4.414 11.071 1.00 12.36 467 ALA A O 1
ATOM 1410 N N . ALA A 1 202 ? 17.217 -2.268 10.833 1.00 11.68 468 ALA A N 1
ATOM 1411 C CA . ALA A 1 202 ? 16.697 -2.181 12.175 1.00 12.46 468 ALA A CA 1
ATOM 1412 C C . ALA A 1 202 ? 15.393 -3.004 12.401 1.00 11.87 468 ALA A C 1
ATOM 1413 O O . ALA A 1 202 ? 15.189 -3.565 13.452 1.00 13.06 468 ALA A O 1
ATOM 1415 N N . ILE A 1 203 ? 14.487 -3.007 11.434 1.00 11.78 469 ILE A N 1
ATOM 1416 C CA . ILE A 1 203 ? 13.292 -3.821 11.522 1.00 11.98 469 ILE A CA 1
ATOM 1417 C C . ILE A 1 203 ? 13.702 -5.313 11.542 1.00 12.40 469 ILE A C 1
ATOM 1418 O O . ILE A 1 203 ? 13.272 -6.064 12.355 1.00 12.93 469 ILE A O 1
ATOM 1423 N N . MET A 1 204 ? 14.571 -5.741 10.636 1.00 12.65 470 MET A N 1
ATOM 1424 C CA . MET A 1 204 ? 14.956 -7.175 10.567 1.00 14.27 470 MET A CA 1
ATOM 1425 C C . MET A 1 204 ? 15.697 -7.617 11.826 1.00 14.16 470 MET A C 1
ATOM 1426 O O . MET A 1 204 ? 15.488 -8.697 12.361 1.00 12.97 470 MET A O 1
ATOM 1431 N N . LEU A 1 205 ? 16.539 -6.746 12.333 1.00 15.54 471 LEU A N 1
ATOM 1432 C CA . LEU A 1 205 ? 17.349 -7.066 13.490 1.00 14.90 471 LEU A CA 1
ATOM 1433 C C . LEU A 1 205 ? 16.475 -7.177 14.711 1.00 15.70 471 LEU A C 1
ATOM 1434 O O . LEU A 1 205 ? 16.553 -8.166 15.441 1.00 15.90 471 LEU A O 1
ATOM 1439 N N . ALA A 1 206 ? 15.627 -6.203 14.940 1.00 13.84 472 ALA A N 1
ATOM 1440 C CA . ALA A 1 206 ? 14.647 -6.275 16.029 1.00 14.45 472 ALA A CA 1
ATOM 1441 C C . ALA A 1 206 ? 13.808 -7.534 16.023 1.00 15.12 472 ALA A C 1
ATOM 1442 O O . ALA A 1 206 ? 13.581 -8.143 17.069 1.00 12.32 472 ALA A O 1
ATOM 1444 N N . ARG A 1 207 ? 13.348 -7.913 14.843 1.00 16.33 473 ARG A N 1
ATOM 1445 C CA . ARG A 1 207 ? 12.495 -9.084 14.697 1.00 16.60 473 ARG A CA 1
ATOM 1446 C C . ARG A 1 207 ? 13.232 -10.384 15.032 1.00 18.48 473 ARG A C 1
ATOM 1447 O O . ARG A 1 207 ? 12.658 -11.277 15.634 1.00 17.20 473 ARG A O 1
ATOM 1455 N N . ARG A 1 208 ? 14.459 -10.459 14.588 1.00 20.97 474 ARG A N 1
ATOM 1456 C CA . ARG A 1 208 ? 15.321 -11.583 14.901 1.00 23.38 474 ARG A CA 1
ATOM 1457 C C . ARG A 1 208 ? 15.662 -11.701 16.393 1.00 20.35 474 ARG A C 1
ATOM 1458 O O . ARG A 1 208 ? 15.590 -12.777 16.940 1.00 18.06 474 ARG A O 1
ATOM 1466 N N . PHE A 1 209 ? 16.040 -10.591 17.017 1.00 17.30 475 PHE A N 1
ATOM 1467 C CA . PHE A 1 209 ? 16.263 -10.567 18.460 1.00 19.55 475 PHE A CA 1
ATOM 1468 C C . PHE A 1 209 ? 14.990 -10.883 19.233 1.00 18.68 475 PHE A C 1
ATOM 1469 O O . PHE A 1 209 ? 15.017 -11.669 20.203 1.00 19.83 475 PHE A O 1
ATOM 1477 N N . ALA A 1 210 ? 13.848 -10.386 18.786 1.00 18.08 476 ALA A N 1
ATOM 1478 C CA . ALA A 1 210 ? 12.597 -10.725 19.392 1.00 17.97 476 ALA A CA 1
ATOM 1479 C C . ALA A 1 210 ? 12.293 -12.231 19.238 1.00 20.57 476 ALA A C 1
ATOM 1480 O O . ALA A 1 210 ? 11.882 -12.836 20.183 1.00 21.17 476 ALA A O 1
ATOM 1482 N N . CYS A 1 211 ? 12.536 -12.813 18.077 1.00 23.69 477 CYS A N 1
ATOM 1483 C CA . CYS A 1 211 ? 12.267 -14.231 17.868 1.00 27.25 477 CYS A CA 1
ATOM 1484 C C . CYS A 1 211 ? 13.165 -15.146 18.762 1.00 28.48 477 CYS A C 1
ATOM 1485 O O . CYS A 1 211 ? 12.692 -16.084 19.340 1.00 29.95 477 CYS A O 1
ATOM 1488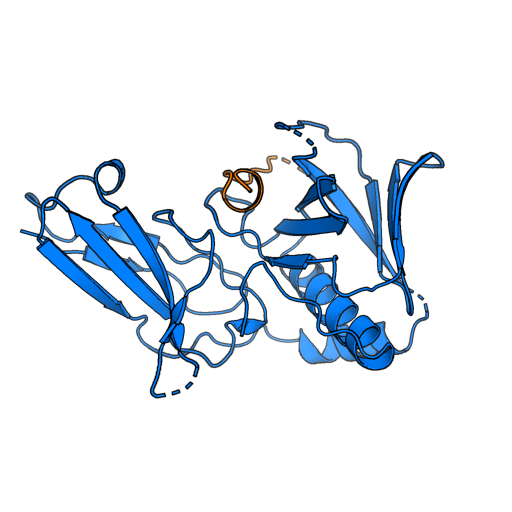 N N . ASP A 1 212 ? 14.448 -14.834 18.903 1.00 26.55 478 ASP A N 1
ATOM 1489 C CA . ASP A 1 212 ? 15.261 -15.429 19.945 1.00 28.42 478 ASP A CA 1
ATOM 1490 C C . ASP A 1 212 ? 14.644 -15.358 21.358 1.00 27.36 478 ASP A C 1
ATOM 1491 O O . ASP A 1 212 ? 14.729 -16.321 22.085 1.00 28.94 478 ASP A O 1
ATOM 1496 N N . CYS A 1 213 ? 13.957 -14.275 21.709 1.00 28.99 479 CYS A N 1
ATOM 1497 C CA . CYS A 1 213 ? 13.195 -14.128 22.968 1.00 26.67 479 CYS A CA 1
ATOM 1498 C C . CYS A 1 213 ? 11.778 -14.686 22.943 1.00 26.85 479 CYS A C 1
ATOM 1499 O O . CYS A 1 213 ? 11.013 -14.391 23.831 1.00 28.23 479 CYS A O 1
ATOM 1502 N N . ASN A 1 214 ? 11.438 -15.490 21.941 1.00 26.14 480 ASN A N 1
ATOM 1503 C CA . ASN A 1 214 ? 10.116 -16.132 21.814 1.00 26.93 480 ASN A CA 1
ATOM 1504 C C . ASN A 1 214 ? 9.000 -15.154 21.597 1.00 26.99 480 ASN A C 1
ATOM 1505 O O . ASN A 1 214 ? 7.891 -15.412 22.020 1.00 27.31 480 ASN A O 1
ATOM 1510 N N . VAL A 1 215 ? 9.292 -14.047 20.885 1.00 25.07 481 VAL A N 1
ATOM 1511 C CA . VAL A 1 215 ? 8.291 -13.013 20.643 1.00 24.67 481 VAL A CA 1
ATOM 1512 C C . VAL A 1 215 ? 8.180 -12.832 19.101 1.00 21.98 481 VAL A C 1
ATOM 1513 O O . VAL A 1 215 ? 9.214 -12.776 18.414 1.00 20.20 481 VAL A O 1
ATOM 1517 N N . THR A 1 216 ? 6.955 -12.730 18.564 1.00 20.70 482 THR A N 1
ATOM 1518 C CA . THR A 1 216 ? 6.751 -12.522 17.106 1.00 23.16 482 THR A CA 1
ATOM 1519 C C . THR A 1 216 ? 6.385 -11.015 16.854 1.00 22.74 482 THR A C 1
ATOM 1520 O O . THR A 1 216 ? 5.254 -10.609 17.068 1.00 23.77 482 THR A O 1
ATOM 1524 N N . LEU A 1 217 ? 7.396 -10.219 16.485 1.00 20.90 483 LEU A N 1
ATOM 1525 C CA . LEU A 1 217 ? 7.344 -8.717 16.460 1.00 19.87 483 LEU A CA 1
ATOM 1526 C C . LEU A 1 217 ? 7.013 -8.299 15.040 1.00 18.20 483 LEU A C 1
ATOM 1527 O O . LEU A 1 217 ? 7.736 -8.612 14.058 1.00 20.34 483 LEU A O 1
ATOM 1532 N N . ALA A 1 218 ? 5.879 -7.653 14.875 1.00 18.81 484 ALA A N 1
ATOM 1533 C CA . ALA A 1 218 ? 5.375 -7.413 13.550 1.00 17.61 484 ALA A CA 1
ATOM 1534 C C . ALA A 1 218 ? 4.508 -6.216 13.657 1.00 17.98 484 ALA A C 1
ATOM 1535 O O . ALA A 1 218 ? 4.424 -5.628 14.746 1.00 17.68 484 ALA A O 1
ATOM 1537 N N . GLY A 1 219 ? 3.884 -5.808 12.577 1.00 15.85 485 GLY A N 1
ATOM 1538 C CA . GLY A 1 219 ? 3.055 -4.602 12.597 1.00 18.01 485 GLY A CA 1
ATOM 1539 C C . GLY A 1 219 ? 1.628 -4.953 13.049 1.00 19.06 485 GLY A C 1
ATOM 1540 O O . GLY A 1 219 ? 1.334 -6.112 13.197 1.00 17.12 485 GLY A O 1
ATOM 1541 N N . PRO A 1 220 ? 0.765 -3.953 13.274 1.00 21.43 486 PRO A N 1
ATOM 1542 C CA . PRO A 1 220 ? -0.608 -4.248 13.702 1.00 24.13 486 PRO A CA 1
ATOM 1543 C C . PRO A 1 220 ? -1.264 -5.191 12.718 1.00 27.23 486 PRO A C 1
ATOM 1544 O O . PRO A 1 220 ? -1.158 -4.968 11.510 1.00 27.64 486 PRO A O 1
ATOM 1548 N N . GLU A 1 221 ? -1.851 -6.274 13.241 1.00 32.07 487 GLU A N 1
ATOM 1549 C CA . GLU A 1 221 ? -2.625 -7.312 12.487 1.00 33.15 487 GLU A CA 1
ATOM 1550 C C . GLU A 1 221 ? -1.889 -8.185 11.472 1.00 35.27 487 GLU A C 1
ATOM 1551 O O . GLU A 1 221 ? -2.524 -8.962 10.750 1.00 32.79 487 GLU A O 1
ATOM 1557 N N . ASP A 1 222 ? -0.553 -8.106 11.457 1.00 34.84 488 ASP A N 1
ATOM 1558 C CA . ASP A 1 222 ? 0.335 -8.906 10.589 1.00 36.58 488 ASP A CA 1
ATOM 1559 C C . ASP A 1 222 ? 0.132 -10.434 10.817 1.00 42.36 488 ASP A C 1
ATOM 1560 O O . ASP A 1 222 ? -0.174 -10.863 11.922 1.00 37.79 488 ASP A O 1
ATOM 1565 N N . ARG A 1 223 ? 0.251 -11.228 9.750 1.00 48.87 489 ARG A N 1
ATOM 1566 C CA . ARG A 1 223 ? 0.001 -12.705 9.800 1.00 52.61 489 ARG A CA 1
ATOM 1567 C C . ARG A 1 223 ? 1.312 -13.441 9.612 1.00 48.84 489 ARG A C 1
ATOM 1568 O O . ARG A 1 223 ? 1.997 -13.708 10.583 1.00 52.60 489 ARG A O 1
ATOM 1570 N N . ASP B 2 4 ? -4.211 3.239 14.674 1.00 52.62 366 ASP B N 1
ATOM 1571 C CA . ASP B 2 4 ? -3.269 4.345 15.070 1.00 49.81 366 ASP B CA 1
ATOM 1572 C C . ASP B 2 4 ? -3.102 5.299 13.864 1.00 48.75 366 ASP B C 1
ATOM 1573 O O . ASP B 2 4 ? -2.465 4.943 12.870 1.00 43.05 366 ASP B O 1
ATOM 1578 N N . PRO B 2 5 ? -3.686 6.517 13.945 1.00 46.38 367 PRO B N 1
ATOM 1579 C CA . PRO B 2 5 ? -3.402 7.457 12.855 1.00 39.03 367 PRO B CA 1
ATOM 1580 C C . PRO B 2 5 ? -1.902 7.590 12.565 1.00 35.47 367 PRO B C 1
ATOM 1581 O O . PRO B 2 5 ? -1.554 7.744 11.398 1.00 32.12 367 PRO B O 1
ATOM 1585 N N . ALA B 2 6 ? -1.026 7.500 13.593 1.00 31.15 368 ALA B N 1
ATOM 1586 C CA . ALA B 2 6 ? 0.436 7.639 13.357 1.00 28.18 368 ALA B CA 1
ATOM 1587 C C . ALA B 2 6 ? 1.006 6.701 12.294 1.00 27.40 368 ALA B C 1
ATOM 1588 O O . ALA B 2 6 ? 1.870 7.120 11.511 1.00 25.89 368 ALA B O 1
ATOM 1590 N N . ILE B 2 7 ? 0.506 5.467 12.231 1.00 25.36 369 ILE B N 1
ATOM 1591 C CA . ILE B 2 7 ? 1.112 4.449 11.366 1.00 28.13 369 ILE B CA 1
ATOM 1592 C C . ILE B 2 7 ? 0.995 4.841 9.905 1.00 27.51 369 ILE B C 1
ATOM 1593 O O . ILE B 2 7 ? 1.797 4.388 9.088 1.00 29.09 369 ILE B O 1
ATOM 1598 N N . SER B 2 8 ? 0.048 5.723 9.601 1.00 28.45 370 SER B N 1
ATOM 1599 C CA . SER B 2 8 ? -0.259 6.125 8.225 1.00 37.60 370 SER B CA 1
ATOM 1600 C C . SER B 2 8 ? 0.036 7.603 7.906 1.00 38.81 370 SER B C 1
ATOM 1601 O O . SER B 2 8 ? -0.129 8.019 6.752 1.00 41.90 370 SER B O 1
ATOM 1604 N N . LYS B 2 9 ? 0.498 8.393 8.872 1.00 39.22 371 LYS B N 1
ATOM 1605 C CA . LYS B 2 9 ? 0.786 9.803 8.575 1.00 42.32 371 LYS B CA 1
ATOM 1606 C C . LYS B 2 9 ? 1.953 9.903 7.552 1.00 44.85 371 LYS B C 1
ATOM 1607 O O . LYS B 2 9 ? 2.847 9.035 7.514 1.00 48.30 371 LYS B O 1
ATOM 1613 N N . ASP B 2 10 ? 1.914 10.953 6.730 1.00 40.68 372 ASP B N 1
ATOM 1614 C CA . ASP B 2 10 ? 2.980 11.276 5.774 1.00 41.04 372 ASP B CA 1
ATOM 1615 C C . ASP B 2 10 ? 4.293 11.457 6.540 1.00 35.31 372 ASP B C 1
ATOM 1616 O O . ASP B 2 10 ? 4.337 12.117 7.624 1.00 30.11 372 ASP B O 1
ATOM 1621 N N . VAL B 2 11 ? 5.354 10.836 6.032 1.00 32.38 373 VAL B N 1
ATOM 1622 C CA . VAL B 2 11 ? 6.682 11.048 6.637 1.00 31.55 373 VAL B CA 1
ATOM 1623 C C . VAL B 2 11 ? 7.619 11.787 5.705 1.00 38.32 373 VAL B C 1
ATOM 1624 O O . VAL B 2 11 ? 7.957 11.290 4.618 1.00 26.14 373 VAL B O 1
ATOM 1628 N N . VAL B 2 12 ? 8.106 12.935 6.215 1.00 43.58 374 VAL B N 1
ATOM 1629 C CA . VAL B 2 12 ? 8.874 13.901 5.428 1.00 46.75 374 VAL B CA 1
ATOM 1630 C C . VAL B 2 12 ? 10.168 14.336 6.124 1.00 44.86 374 VAL B C 1
ATOM 1631 O O . VAL B 2 12 ? 10.234 14.503 7.357 1.00 49.46 374 VAL B O 1
ATOM 1635 N N . LEU B 2 13 ? 11.211 14.454 5.316 1.00 44.39 375 LEU B N 1
ATOM 1636 C CA . LEU B 2 13 ? 12.528 14.875 5.771 1.00 46.91 375 LEU B CA 1
ATOM 1637 C C . LEU B 2 13 ? 13.028 15.950 4.807 1.00 51.60 375 LEU B C 1
ATOM 1638 O O . LEU B 2 13 ? 12.586 16.000 3.667 1.00 51.52 375 LEU B O 1
ATOM 1643 N N . SER B 2 14 ? 13.926 16.816 5.280 1.00 61.89 376 SER B N 1
ATOM 1644 C CA . SER B 2 14 ? 14.529 17.868 4.450 1.00 61.54 376 SER B CA 1
ATOM 1645 C C . SER B 2 14 ? 15.732 18.499 5.162 1.00 67.65 376 SER B C 1
ATOM 1646 O O . SER B 2 14 ? 16.873 18.422 4.691 1.00 70.21 376 SER B O 1
ATOM 1649 N N . PHE B 2 18 ? 19.097 15.212 9.419 1.00 58.89 380 PHE B N 1
ATOM 1650 C CA . PHE B 2 18 ? 20.228 14.449 8.893 1.00 59.71 380 PHE B CA 1
ATOM 1651 C C . PHE B 2 18 ? 21.065 15.298 7.960 1.00 57.88 380 PHE B C 1
ATOM 1652 O O . PHE B 2 18 ? 20.788 15.329 6.759 1.00 55.45 380 PHE B O 1
#

InterPro domains:
  IPR032009 Stomatal closure-related actin-binding protein, coiled-coil d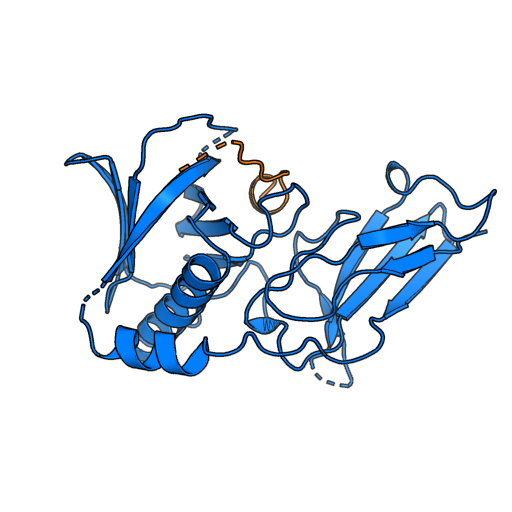omain [PF16712] (101-267)
  IPR032012 Stomatal closure-related actin-binding protein, actin-binding domain [PF16711] (54-96)
  IPR032015 Stomatal closure-related actin-binding protein, Ig domain [PF16709] (281-378)
  IPR039640 Stomatal closure-related actin-binding protein [PTHR31172] (1-491)
  IPR041144 Stomatal closure-related actin-binding protein, PH domain [PF17684] (381-488)

GO terms:
  GO:0003779 actin binding (F, IDA)
  GO:0010119 regulation of stomatal movement (P, IMP)
  GO:0007015 actin filament organization (P, IMP)

Sequence (218 aa):
SLVYEIDGTEALGSCLRVRPCSNDAPDLSKCTIQWYRSSSKKELISGATKSVYAPEPFDVGRVLHADIIYDGHSLSLSTVGKIDPAAGLGSYVEALVRKHVDFNVVVTQMEDHTSESIHLFHVGKMRIKLCKGKTVIAKEYYSSAMQLCGVRGGGNAAAQALYWQAKKGVSFVIAFESERERNAAIMLARRFACDCNVTLAGPEDRDPAISKDVVLSF

Radius of gyration: 17.44 Å; Cα contacts (8 Å, |Δi|>4): 539; chains: 2; bounding box: 47×37×46 Å

Secondary structure (DSSP, 8-state):
---EEEES--BBTB-EEEEE-STTSPPGGGSEEEEEEE---EEE-TT--SSEE---GGGBTS-EEEEEEETTEEEEEE-SSPBBPPTTHHHHHHHHHT---EEEEEEEE--B------EEEEE-SSEEEEEETTEEEEEEE--TT-EEEE--S-STTGGGEEEEEEETTEEEEEEESSHHHHHHHHHHHHHHHHHTT----STT--/-HHHHS------

Foldseek 3Di:
DADWAWDDAQAQFIKIFIGGDDDPHDDQVQKWKWKWKPPVDTATDPPQTERMFHDAVVQAQTKMWMWIDHPHDIDIYIDPGGRHYDPPLVVVLVVVLVDQDKFWKDWQDLVGDDDPQTWIWDQGLFKIWIGRVPDTPDIAGADQQKAKIQDNYDDPQSLQWMKIQRGPPGITIIGGPGNSVSRSSRVSNQVSSVVVVHRHHHPRDD/DVVVPDDDDDPD

Organism: Arabidopsis thaliana (NCBI:txid3702)

Nearest PDB structures (foldseek):
  4dix-assembly2_B  TM=9.681E-01  e=6.077E-35  Arabidopsis thaliana
  1xdv-assembly1_A  TM=6.830E-01  e=4.261E-02  Homo sapiens
  1xdv-assembly2_B  TM=6.754E-01  e=5.593E-02  Homo sapiens
  6h41-assembly1_A  TM=3.035E-01  e=2.100E-02  Homo sapiens
  3qt2-assembly2_B  TM=2.627E-01  e=1.784E-02  Homo sapiens